Protein AF-K5VY89-F1 (afdb_monomer)

Foldseek 3Di:
DVVVVVVVVVVVVVLVVVLVVLVVLLVLLVVLVVPDPVSNVVSLVVQFDPPFADSVFQDDDPLLVQLVCLQVVLVVLQVQVCVQCPPVDDPDPDPDPPNDDRCDTVCVVPVCSNLVSLQSNLVSSLSNCPDGNRSLCGRVHDPDPVSVVVNVCSNCCSRVVSVVVVVCVVVSVVVVVD

Sequence (178 aa):
MRPVMKATCKLLGIRQAIYYTGALCETAVIVSRYLPAHIREPIERLLVSSSAPDPARVRITPLWLTGCLLTGGAGCLRLWAFRTLGRLFTFEMSIKKDHVLVTSGPYAIVRHPAYTSAVLLGVGVVTTSFALGNWYAECIGWDSIASRAFAALWATWSLLVPMLLVTRVNKEDEVMKA

pLDDT: mean 80.24, std 11.91, range [39.47, 93.88]

Organism: Phanerochaete carnosa (strain HHB-10118-sp) (NCBI:txid650164)

Secondary structure (DSSP, 8-state):
-HHHHHHHHHHHHHHHHHHHHHHHHHHHHHHHTTS-HHHHHHHHHHHS-TTS--GGG----HHHHHHHHHHHHHHHHHHHHHHHHGGG--SS----TT-----SGGGGT-S-HHHHHHHHHHHHHHHHHTSTT-HIIIII-S-SHHHHHHHHHHHHHHHHHHHHHHHHHHHHHHHTT-

Solvent-accessible surface area (backbone atoms only — not comparable to full-atom values): 9772 Å² total; per-residue (Å²): 116,72,69,61,56,54,50,52,53,50,54,51,50,51,52,50,48,55,53,51,51,51,54,50,53,35,49,51,59,59,53,34,73,80,45,61,68,88,62,25,54,64,51,46,67,73,68,34,45,96,85,28,53,64,73,84,57,50,46,94,35,73,56,28,52,50,10,50,50,34,31,52,49,14,51,51,44,34,52,48,37,52,62,67,43,47,94,73,63,61,96,58,98,64,86,52,98,81,70,73,87,73,58,58,74,53,38,59,79,34,93,52,39,59,53,54,19,40,40,37,32,19,52,9,50,41,38,34,64,70,21,70,34,22,41,62,58,32,20,64,32,69,86,45,68,67,50,45,51,50,52,51,50,51,46,48,52,36,47,48,54,34,52,60,52,52,67,45,49,65,61,56,54,51,63,75,74,109

Structure (mmCIF, N/CA/C/O backbone):
data_AF-K5VY89-F1
#
_entry.id   AF-K5VY89-F1
#
loop_
_atom_site.group_PDB
_atom_site.id
_atom_site.type_symbol
_atom_site.label_atom_id
_atom_site.label_alt_id
_atom_site.label_comp_id
_atom_site.label_asym_id
_atom_site.label_entity_id
_atom_site.label_seq_id
_atom_site.pdbx_PDB_ins_code
_atom_site.Cartn_x
_atom_site.Cartn_y
_atom_site.Cartn_z
_atom_site.occupancy
_atom_site.B_iso_or_equiv
_atom_site.auth_seq_id
_atom_site.auth_comp_id
_atom_site.auth_asym_id
_atom_site.auth_atom_id
_atom_site.pdbx_PDB_model_num
ATOM 1 N N . MET A 1 1 ? -7.286 19.644 20.618 1.00 48.03 1 MET A N 1
ATOM 2 C CA . MET A 1 1 ? -7.665 18.392 19.909 1.00 48.03 1 MET A CA 1
ATOM 3 C C . MET A 1 1 ? -7.822 18.522 18.388 1.00 48.03 1 MET A C 1
ATOM 5 O O . MET A 1 1 ? -7.305 17.667 17.682 1.00 48.03 1 MET A O 1
ATOM 9 N N . ARG A 1 2 ? -8.427 19.591 17.840 1.00 51.44 2 ARG A N 1
ATOM 10 C CA . ARG A 1 2 ? -8.570 19.803 16.376 1.00 51.44 2 ARG A CA 1
ATOM 11 C C . ARG A 1 2 ? -7.280 19.779 15.513 1.00 51.44 2 ARG A C 1
ATOM 13 O O . ARG A 1 2 ? -7.371 19.283 14.390 1.00 51.44 2 ARG A O 1
ATOM 20 N N . PRO A 1 3 ? -6.101 20.277 15.953 1.00 57.03 3 PRO A N 1
ATOM 21 C CA . PRO A 1 3 ? -4.908 20.285 15.093 1.00 57.03 3 PRO A CA 1
ATOM 22 C C . PRO A 1 3 ? -4.312 18.887 14.880 1.00 57.03 3 PRO A C 1
ATOM 24 O O . PRO A 1 3 ? -3.898 18.570 13.769 1.00 57.03 3 PRO A O 1
ATOM 27 N N . VAL A 1 4 ? -4.356 18.024 15.901 1.00 58.53 4 VAL A N 1
ATOM 28 C CA . VAL A 1 4 ? -3.861 16.638 15.822 1.00 58.53 4 VAL A CA 1
ATOM 29 C C . VAL A 1 4 ? -4.685 15.833 14.817 1.00 58.53 4 VAL A C 1
ATOM 31 O O . VAL A 1 4 ? -4.124 15.190 13.939 1.00 58.53 4 VAL A O 1
ATOM 34 N N . MET A 1 5 ? -6.016 15.949 14.859 1.00 56.22 5 MET A N 1
ATOM 35 C CA . MET A 1 5 ? -6.903 15.252 13.919 1.00 56.22 5 MET A CA 1
ATOM 36 C C . MET A 1 5 ? -6.681 15.692 12.460 1.00 56.22 5 MET A C 1
ATOM 38 O O . MET A 1 5 ? -6.646 14.856 11.558 1.00 56.22 5 MET A O 1
ATOM 42 N N . LYS A 1 6 ? -6.457 16.993 12.218 1.00 60.91 6 LYS A N 1
ATOM 43 C CA . LYS A 1 6 ? -6.120 17.508 10.879 1.00 60.91 6 LYS A CA 1
ATOM 44 C C . LYS A 1 6 ? -4.768 16.990 10.381 1.00 60.91 6 LYS A C 1
ATOM 46 O O . LYS A 1 6 ? -4.657 16.648 9.204 1.00 60.91 6 LYS A O 1
ATOM 51 N N . ALA A 1 7 ? -3.761 16.919 11.252 1.00 64.38 7 ALA A N 1
ATOM 52 C CA . ALA A 1 7 ? -2.449 16.373 10.911 1.00 64.38 7 ALA A CA 1
ATOM 53 C C . ALA A 1 7 ? -2.537 14.882 10.547 1.00 64.38 7 ALA A C 1
ATOM 55 O O . ALA A 1 7 ? -2.006 14.473 9.516 1.00 64.38 7 ALA A O 1
ATOM 56 N N . THR A 1 8 ? -3.292 14.092 11.315 1.00 65.62 8 THR A N 1
ATOM 57 C CA . THR A 1 8 ? -3.503 12.662 11.043 1.00 65.62 8 THR A CA 1
ATOM 58 C C . THR A 1 8 ? -4.215 12.422 9.710 1.00 65.62 8 THR A C 1
ATOM 60 O O . THR A 1 8 ? -3.780 11.572 8.934 1.00 65.62 8 THR A O 1
ATOM 63 N N . CYS A 1 9 ? -5.261 13.194 9.389 1.00 67.00 9 CYS A N 1
ATOM 64 C CA . CYS A 1 9 ? -5.930 13.091 8.086 1.00 67.00 9 CYS A CA 1
ATOM 65 C C . CYS A 1 9 ? -5.000 13.463 6.921 1.00 67.00 9 CYS A C 1
ATOM 67 O O . CYS A 1 9 ? -5.007 12.779 5.898 1.00 67.00 9 CYS A O 1
ATOM 69 N N . LYS A 1 10 ? -4.167 14.503 7.075 1.00 73.44 10 LYS A N 1
ATOM 70 C CA . LYS A 1 10 ? -3.173 14.874 6.054 1.00 73.44 10 LYS A CA 1
ATOM 71 C C . LYS A 1 10 ? -2.137 13.770 5.837 1.00 73.44 10 LYS A C 1
ATOM 73 O O . LYS A 1 10 ? -1.883 13.406 4.694 1.00 73.44 10 LYS A O 1
ATOM 78 N N . LEU A 1 11 ? -1.586 13.205 6.912 1.00 76.00 11 LEU A N 1
ATOM 79 C CA . LEU A 1 11 ? -0.627 12.096 6.838 1.00 76.00 11 LEU A CA 1
ATOM 80 C C . LEU A 1 11 ? -1.230 10.861 6.156 1.00 76.00 11 LEU A C 1
ATOM 82 O O . LEU A 1 11 ? -0.568 10.209 5.349 1.00 76.00 11 LEU A O 1
ATOM 86 N N . LEU A 1 12 ? -2.503 10.565 6.433 1.00 74.81 12 LEU A N 1
ATOM 87 C CA . LEU A 1 12 ? -3.212 9.466 5.783 1.00 74.81 12 LEU A CA 1
ATOM 88 C C . LEU A 1 12 ? -3.386 9.706 4.275 1.00 74.81 12 LEU A C 1
ATOM 90 O O . LEU A 1 12 ? -3.170 8.779 3.494 1.00 74.81 12 LEU A O 1
ATOM 94 N N . GLY A 1 13 ? -3.729 10.934 3.874 1.00 79.00 13 GLY A N 1
ATOM 95 C CA . GLY A 1 13 ? -3.850 11.322 2.467 1.00 79.00 13 GLY A CA 1
ATOM 96 C C . GLY A 1 13 ? -2.519 11.257 1.716 1.00 79.00 13 GLY A C 1
ATOM 97 O O . GLY A 1 13 ? -2.470 10.717 0.615 1.00 79.00 13 GLY A O 1
ATOM 98 N N . ILE A 1 14 ? -1.422 11.709 2.335 1.00 82.88 14 ILE A N 1
ATOM 99 C CA . ILE A 1 14 ? -0.067 11.589 1.765 1.00 82.88 14 ILE A CA 1
ATOM 100 C C . ILE A 1 14 ? 0.286 10.118 1.534 1.00 82.88 14 ILE A C 1
ATOM 102 O O . ILE A 1 14 ? 0.748 9.754 0.456 1.00 82.88 14 ILE A O 1
ATOM 106 N N . ARG A 1 15 ? 0.016 9.249 2.515 1.00 82.19 15 ARG A N 1
ATOM 107 C CA . ARG A 1 15 ? 0.252 7.806 2.373 1.00 82.19 15 ARG A CA 1
ATOM 108 C C . ARG A 1 15 ? -0.555 7.211 1.217 1.00 82.19 15 ARG A C 1
ATOM 110 O O . ARG A 1 15 ? -0.021 6.435 0.436 1.00 82.19 15 ARG A O 1
ATOM 117 N N . GLN A 1 16 ? -1.832 7.568 1.089 1.00 83.75 16 GLN A N 1
ATOM 118 C CA . GLN A 1 16 ? -2.654 7.110 -0.035 1.00 83.75 16 GLN A CA 1
ATOM 119 C C . GLN A 1 16 ? -2.089 7.587 -1.373 1.00 83.75 16 GLN A C 1
ATOM 121 O O . GLN A 1 16 ? -1.979 6.783 -2.293 1.00 83.75 16 GLN A O 1
ATOM 126 N N . ALA A 1 17 ? -1.685 8.855 -1.462 1.00 85.62 17 ALA A N 1
ATOM 127 C CA . ALA A 1 17 ? -1.083 9.404 -2.669 1.00 85.62 17 ALA A CA 1
ATOM 128 C C . ALA A 1 17 ? 0.187 8.637 -3.063 1.00 85.62 17 ALA A C 1
ATOM 130 O O . ALA A 1 17 ? 0.286 8.205 -4.202 1.00 85.62 17 ALA A O 1
ATOM 131 N N . ILE A 1 18 ? 1.106 8.379 -2.124 1.00 86.50 18 ILE A N 1
ATOM 132 C CA . ILE A 1 18 ? 2.336 7.614 -2.401 1.00 86.50 18 ILE A CA 1
ATOM 133 C C . ILE A 1 18 ? 2.010 6.213 -2.936 1.00 86.50 18 ILE A C 1
ATOM 135 O O . ILE A 1 18 ? 2.583 5.791 -3.939 1.00 86.50 18 ILE A O 1
ATOM 139 N N . TYR A 1 19 ? 1.068 5.510 -2.300 1.00 86.69 19 TYR A N 1
ATOM 140 C CA . TYR A 1 19 ? 0.663 4.171 -2.729 1.00 86.69 19 TYR A CA 1
ATOM 141 C C . TYR A 1 19 ? 0.058 4.170 -4.139 1.00 86.69 19 TYR A C 1
ATOM 143 O O . TYR A 1 19 ? 0.475 3.386 -4.991 1.00 86.69 19 TYR A O 1
ATOM 151 N N . TYR A 1 20 ? -0.899 5.065 -4.402 1.00 86.94 20 TYR A N 1
ATOM 152 C CA . TYR A 1 20 ? -1.558 5.137 -5.706 1.00 86.94 20 TYR A CA 1
ATOM 153 C C . TYR A 1 20 ? -0.613 5.603 -6.807 1.00 86.94 20 TYR A C 1
ATOM 155 O O . TYR A 1 20 ? -0.681 5.068 -7.907 1.00 86.94 20 TYR A O 1
ATOM 163 N N . THR A 1 21 ? 0.295 6.537 -6.523 1.00 87.19 21 THR A N 1
ATOM 164 C CA . THR A 1 21 ? 1.324 6.943 -7.484 1.00 87.19 21 THR A CA 1
ATOM 165 C C . THR A 1 21 ? 2.203 5.756 -7.866 1.00 87.19 21 THR A C 1
ATOM 167 O O . THR A 1 21 ? 2.376 5.509 -9.052 1.00 87.19 21 THR A O 1
ATOM 170 N N . GLY A 1 22 ? 2.683 4.966 -6.897 1.00 85.31 22 GLY A N 1
ATOM 171 C CA . GLY A 1 22 ? 3.469 3.761 -7.189 1.00 85.31 22 GLY A CA 1
ATOM 172 C C . GLY A 1 22 ? 2.712 2.755 -8.064 1.00 85.31 22 GLY A C 1
ATOM 173 O O . GLY A 1 22 ? 3.250 2.287 -9.065 1.00 85.31 22 GLY A O 1
ATOM 174 N N . ALA A 1 23 ? 1.441 2.492 -7.745 1.00 85.44 23 ALA A N 1
ATOM 175 C CA . ALA A 1 23 ? 0.589 1.597 -8.532 1.00 85.44 23 ALA A CA 1
ATOM 176 C C . ALA A 1 23 ? 0.312 2.123 -9.956 1.00 85.44 23 ALA A C 1
ATOM 178 O O . ALA A 1 23 ? 0.271 1.349 -10.915 1.00 85.44 23 ALA A O 1
ATOM 179 N N . LEU A 1 24 ? 0.140 3.440 -10.114 1.00 88.06 24 LEU A N 1
ATOM 180 C CA . LEU A 1 24 ? -0.027 4.081 -11.421 1.00 88.06 24 LEU A CA 1
ATOM 181 C C . LEU A 1 24 ? 1.252 3.992 -12.255 1.00 88.06 24 LEU A C 1
ATOM 183 O O . LEU A 1 24 ? 1.169 3.667 -13.437 1.00 88.06 24 LEU A O 1
ATOM 187 N N . CYS A 1 25 ? 2.419 4.230 -11.652 1.00 86.75 25 CYS A N 1
ATOM 188 C CA . CYS A 1 25 ? 3.709 4.092 -12.325 1.00 86.75 25 CYS A CA 1
ATOM 189 C C . CYS A 1 25 ? 3.945 2.648 -12.788 1.00 86.75 25 CYS A C 1
ATOM 191 O O . CYS A 1 25 ? 4.312 2.427 -13.940 1.00 86.75 25 CYS A O 1
ATOM 193 N N . GLU A 1 26 ? 3.655 1.664 -11.936 1.00 85.62 26 GLU A N 1
ATOM 194 C CA . GLU A 1 26 ? 3.742 0.244 -12.288 1.00 85.62 26 GLU A CA 1
ATOM 195 C C . GLU A 1 26 ? 2.810 -0.119 -13.449 1.00 85.62 26 GLU A C 1
ATOM 197 O O . GLU A 1 26 ? 3.239 -0.723 -14.434 1.00 85.62 26 GLU A O 1
ATOM 202 N N . THR A 1 27 ? 1.553 0.325 -13.385 1.00 86.19 27 THR A N 1
ATOM 203 C CA . THR A 1 27 ? 0.574 0.104 -14.457 1.00 86.19 27 THR A CA 1
ATOM 204 C C . THR A 1 27 ? 1.029 0.758 -15.761 1.00 86.19 27 THR A C 1
ATOM 206 O O . THR A 1 27 ? 0.969 0.129 -16.815 1.00 86.19 27 THR A O 1
ATOM 209 N N . ALA A 1 28 ? 1.531 1.992 -15.705 1.00 86.81 28 ALA A N 1
ATOM 210 C CA . ALA A 1 28 ? 2.015 2.715 -16.875 1.00 86.81 28 ALA A CA 1
ATOM 211 C C . ALA A 1 28 ? 3.2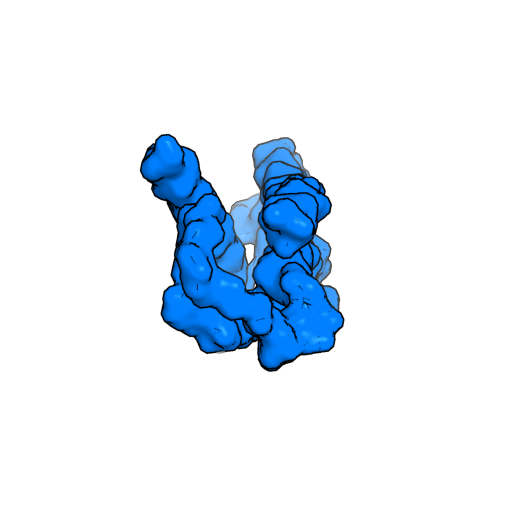09 2.010 -17.540 1.00 86.81 28 ALA A C 1
ATOM 213 O O . ALA A 1 28 ? 3.232 1.906 -18.765 1.00 86.81 28 ALA A O 1
ATOM 214 N N . VAL A 1 29 ? 4.153 1.471 -16.758 1.00 85.31 29 VAL A N 1
ATOM 215 C CA . VAL A 1 29 ? 5.305 0.707 -17.276 1.00 85.31 29 VAL A CA 1
ATOM 216 C C . VAL A 1 29 ? 4.884 -0.645 -17.859 1.00 85.31 29 VAL A C 1
ATOM 218 O O . VAL A 1 29 ? 5.438 -1.086 -18.861 1.00 85.31 29 VAL A O 1
ATOM 221 N N . ILE A 1 30 ? 3.889 -1.318 -17.278 1.00 85.94 30 ILE A N 1
ATOM 222 C CA . ILE A 1 30 ? 3.368 -2.572 -17.845 1.00 85.94 30 ILE A CA 1
ATOM 223 C C . ILE A 1 30 ? 2.628 -2.299 -19.161 1.00 85.94 30 ILE A C 1
ATOM 225 O O . ILE A 1 30 ? 2.820 -3.020 -20.140 1.00 85.94 30 ILE A O 1
ATOM 229 N N . VAL A 1 31 ? 1.799 -1.253 -19.198 1.00 87.00 31 VAL A N 1
ATOM 230 C CA . VAL A 1 31 ? 1.013 -0.876 -20.381 1.00 87.00 31 VAL A CA 1
ATOM 231 C C . VAL A 1 31 ? 1.910 -0.358 -21.505 1.00 87.00 31 VAL A C 1
ATOM 233 O O . VAL A 1 31 ? 1.663 -0.690 -22.664 1.00 87.00 31 VAL A O 1
ATOM 236 N N . SER A 1 32 ? 2.978 0.386 -21.195 1.00 86.12 32 SER A N 1
ATOM 237 C CA . SER A 1 32 ? 3.888 0.938 -22.209 1.00 86.12 32 SER A CA 1
ATOM 238 C C . SER A 1 32 ? 4.558 -0.131 -23.075 1.00 86.12 32 SER A C 1
ATOM 240 O O . SER A 1 32 ? 4.903 0.150 -24.221 1.00 86.12 32 SER A O 1
ATOM 242 N N . ARG A 1 33 ? 4.669 -1.375 -22.588 1.00 82.00 33 ARG A N 1
ATOM 243 C CA . ARG A 1 33 ? 5.192 -2.518 -23.359 1.00 82.00 33 ARG A CA 1
ATOM 244 C C . ARG A 1 33 ? 4.325 -2.912 -24.546 1.00 82.00 33 ARG A C 1
ATOM 246 O O . ARG A 1 33 ? 4.837 -3.485 -25.501 1.00 82.00 33 ARG A O 1
ATOM 253 N N . TYR A 1 34 ? 3.029 -2.629 -24.473 1.00 87.38 34 TYR A N 1
ATOM 254 C CA . TYR A 1 34 ? 2.080 -2.905 -25.549 1.00 87.38 34 TYR A CA 1
ATOM 255 C C . TYR A 1 34 ? 1.905 -1.704 -26.486 1.00 87.38 34 TYR A C 1
ATOM 257 O O . TYR A 1 34 ? 1.150 -1.788 -27.454 1.00 87.38 34 TYR A O 1
ATOM 265 N N . LEU A 1 35 ? 2.580 -0.583 -26.205 1.00 88.19 35 LEU A N 1
ATOM 266 C CA . LEU A 1 35 ? 2.492 0.639 -26.994 1.00 88.19 35 LEU A CA 1
ATOM 267 C C . LEU A 1 35 ? 3.646 0.747 -28.008 1.00 88.19 35 LEU A C 1
ATOM 269 O O . LEU A 1 35 ? 4.736 0.216 -27.780 1.00 88.19 35 LEU A O 1
ATOM 273 N N . PRO A 1 36 ? 3.445 1.467 -29.128 1.00 89.25 36 PRO A N 1
ATOM 274 C CA . PRO A 1 36 ? 4.504 1.731 -30.097 1.00 89.25 36 PRO A CA 1
ATOM 275 C C . PRO A 1 36 ? 5.682 2.518 -29.496 1.00 89.25 36 PRO A C 1
ATOM 277 O O . PRO A 1 36 ? 5.506 3.331 -28.584 1.00 89.25 36 PRO A O 1
ATOM 280 N N . ALA A 1 37 ? 6.875 2.360 -30.084 1.00 84.75 37 ALA A N 1
ATOM 281 C CA . ALA A 1 37 ? 8.125 2.951 -29.588 1.00 84.75 37 ALA A CA 1
ATOM 282 C C . ALA A 1 37 ? 8.061 4.476 -29.350 1.00 84.75 37 ALA A C 1
ATOM 284 O O . ALA A 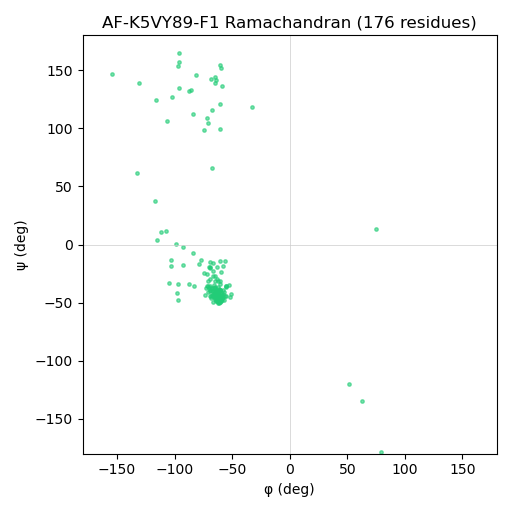1 37 ? 8.630 4.972 -28.383 1.00 84.75 37 ALA A O 1
ATOM 285 N N . HIS A 1 38 ? 7.309 5.217 -30.172 1.00 86.94 38 HIS A N 1
ATOM 286 C CA . HIS A 1 38 ? 7.177 6.673 -30.040 1.00 86.94 38 HIS A CA 1
ATOM 287 C C . HIS A 1 38 ? 6.445 7.126 -28.760 1.00 86.94 38 HIS A C 1
ATOM 289 O O . HIS A 1 38 ? 6.654 8.252 -28.319 1.00 86.94 38 HIS A O 1
ATOM 295 N N . ILE A 1 39 ? 5.612 6.268 -28.154 1.00 84.81 39 ILE A N 1
ATOM 296 C CA . ILE A 1 39 ? 4.911 6.546 -26.883 1.00 84.81 39 ILE A CA 1
ATOM 297 C C . ILE A 1 39 ? 5.665 5.937 -25.697 1.00 84.81 39 ILE A C 1
ATOM 299 O O . ILE A 1 39 ? 5.685 6.507 -24.608 1.00 84.81 39 ILE A O 1
ATOM 303 N N . ARG A 1 40 ? 6.306 4.785 -25.909 1.00 82.56 40 ARG A N 1
ATOM 304 C CA . ARG A 1 40 ? 7.054 4.057 -24.881 1.00 82.56 40 ARG A CA 1
ATOM 305 C C . ARG A 1 40 ? 8.264 4.842 -24.362 1.00 82.56 40 ARG A C 1
ATOM 307 O O . ARG A 1 40 ? 8.425 4.969 -23.152 1.00 82.56 40 ARG A O 1
ATOM 314 N N . GLU A 1 41 ? 9.071 5.396 -25.263 1.00 82.81 41 GLU A N 1
ATOM 315 C CA . GLU A 1 41 ? 10.335 6.079 -24.941 1.00 82.81 41 GLU A CA 1
ATOM 316 C C . GLU A 1 41 ? 10.174 7.259 -23.954 1.00 82.81 41 GLU A C 1
ATOM 318 O O . GLU A 1 41 ? 10.901 7.307 -22.958 1.00 82.81 41 GLU A O 1
ATOM 323 N N . PRO A 1 42 ? 9.214 8.195 -24.137 1.00 85.06 42 PRO A N 1
ATOM 324 C CA . PRO A 1 42 ? 8.958 9.246 -23.149 1.00 85.06 42 PRO A CA 1
ATOM 325 C C . PRO A 1 42 ? 8.537 8.715 -21.774 1.00 85.06 42 PRO A C 1
ATOM 327 O O . PRO A 1 42 ? 8.944 9.265 -20.752 1.00 85.06 42 PRO A O 1
ATOM 330 N N . ILE A 1 43 ? 7.716 7.659 -21.745 1.00 82.69 43 ILE A N 1
ATOM 331 C CA . ILE A 1 43 ? 7.190 7.075 -20.505 1.00 82.69 43 ILE A CA 1
ATOM 332 C C . ILE A 1 43 ? 8.319 6.407 -19.719 1.00 82.69 43 ILE A C 1
ATOM 334 O O . ILE A 1 43 ? 8.444 6.636 -18.518 1.00 82.69 43 ILE A O 1
ATOM 338 N N . GLU A 1 44 ? 9.164 5.621 -20.386 1.00 82.25 44 GLU A N 1
ATOM 339 C CA . GLU A 1 44 ? 10.298 4.958 -19.740 1.00 82.25 44 GLU A CA 1
ATOM 340 C C . GLU A 1 44 ? 11.317 5.973 -19.218 1.00 82.25 44 GLU A C 1
ATOM 342 O O . GLU A 1 44 ? 11.740 5.856 -18.074 1.00 82.25 44 GLU A O 1
ATOM 347 N N . ARG A 1 45 ? 11.627 7.036 -19.971 1.00 83.19 45 ARG A N 1
ATOM 348 C CA . ARG A 1 45 ? 12.531 8.101 -19.491 1.00 83.19 45 ARG A CA 1
ATOM 349 C C . ARG A 1 45 ? 12.012 8.841 -18.260 1.00 83.19 45 ARG A C 1
ATOM 351 O O . ARG A 1 45 ? 12.812 9.336 -17.473 1.00 83.19 45 ARG A O 1
ATOM 358 N N . LEU A 1 46 ? 10.693 8.967 -18.119 1.00 84.31 46 LEU A N 1
ATOM 359 C CA . LEU A 1 46 ? 10.080 9.652 -16.982 1.00 84.31 46 LEU A CA 1
ATOM 360 C C . LEU A 1 46 ? 9.946 8.740 -15.753 1.00 84.31 46 LEU A C 1
ATOM 362 O O . LEU A 1 46 ? 10.057 9.216 -14.625 1.00 84.31 46 LEU A O 1
ATOM 366 N N . LEU A 1 47 ? 9.665 7.450 -15.964 1.00 81.50 47 LEU A N 1
ATOM 367 C CA . LEU A 1 47 ? 9.307 6.502 -14.902 1.00 81.50 47 LEU A CA 1
ATOM 368 C C . LEU A 1 47 ? 10.438 5.553 -14.492 1.00 81.50 47 LEU A C 1
ATOM 370 O O . LEU A 1 47 ? 10.308 4.883 -13.467 1.00 81.50 47 LEU A O 1
ATOM 374 N N . VAL A 1 48 ? 11.515 5.459 -15.269 1.00 81.81 48 VAL A N 1
ATOM 375 C CA . VAL A 1 48 ? 12.645 4.561 -15.018 1.00 81.81 48 VAL A CA 1
ATOM 376 C C . VAL A 1 48 ? 13.887 5.402 -14.763 1.00 81.81 48 VAL A C 1
ATOM 378 O O . VAL A 1 48 ? 14.258 6.251 -15.571 1.00 81.81 48 VAL A O 1
ATOM 381 N N . SER A 1 49 ? 14.532 5.179 -13.619 1.00 74.50 49 SER A N 1
ATOM 382 C CA . SER A 1 49 ? 15.827 5.791 -13.335 1.00 74.50 49 SER A CA 1
ATOM 383 C C . SER A 1 49 ? 16.862 5.260 -14.325 1.00 74.50 49 SER A C 1
ATOM 385 O O . SER A 1 49 ? 16.902 4.066 -14.608 1.00 74.50 49 SER A O 1
ATOM 387 N N . SER A 1 50 ? 17.743 6.126 -14.825 1.00 64.81 50 SER A N 1
ATOM 388 C CA . SER A 1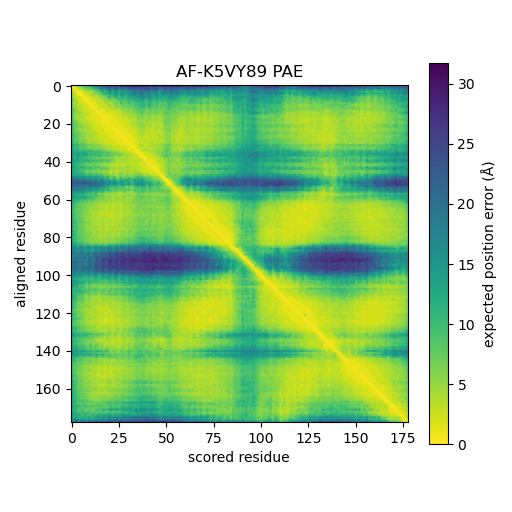 50 ? 18.780 5.774 -15.809 1.00 64.81 50 SER A CA 1
ATOM 389 C C . SER A 1 50 ? 19.726 4.659 -15.342 1.00 64.81 50 SER A C 1
ATOM 391 O O . SER A 1 50 ? 20.423 4.058 -16.153 1.00 64.81 50 SER A O 1
ATOM 393 N N . SER A 1 51 ? 19.778 4.411 -14.031 1.00 62.41 51 SER A N 1
ATOM 394 C CA . SER A 1 51 ? 20.598 3.378 -13.388 1.00 62.41 51 SER A CA 1
ATOM 395 C C . SER A 1 51 ? 19.825 2.096 -13.067 1.00 62.41 51 SER A C 1
ATOM 397 O O . SER A 1 51 ? 20.391 1.181 -12.475 1.00 62.41 51 SER A O 1
ATOM 399 N N . ALA A 1 52 ? 18.535 2.034 -13.390 1.00 62.38 52 ALA A N 1
ATOM 400 C CA . ALA A 1 52 ? 17.669 0.969 -12.924 1.00 62.38 52 ALA A CA 1
ATOM 401 C C . ALA A 1 52 ? 17.798 -0.317 -13.757 1.00 62.38 52 ALA A C 1
ATOM 403 O O . ALA A 1 52 ? 18.010 -0.249 -14.973 1.00 62.38 52 ALA A O 1
ATOM 404 N N . PRO A 1 53 ? 17.657 -1.497 -13.127 1.00 61.66 53 PRO A N 1
ATOM 405 C CA . PRO A 1 53 ? 17.583 -2.756 -13.849 1.00 61.66 53 PRO A CA 1
ATOM 406 C C . PRO A 1 53 ? 16.392 -2.794 -14.822 1.00 61.66 53 PRO A C 1
ATOM 408 O O . PRO A 1 53 ? 15.376 -2.132 -14.649 1.00 61.66 53 PRO A O 1
ATOM 411 N N . ASP A 1 54 ? 16.568 -3.577 -15.885 1.00 69.50 54 ASP A N 1
ATOM 412 C CA . ASP A 1 54 ? 15.689 -3.699 -17.052 1.00 69.50 54 ASP A CA 1
ATOM 413 C C . ASP A 1 54 ? 14.177 -3.521 -16.751 1.00 69.50 54 ASP A C 1
ATOM 415 O O . ASP A 1 54 ? 13.594 -4.350 -16.036 1.00 69.50 54 ASP A O 1
ATOM 419 N N . PRO A 1 55 ? 13.501 -2.505 -17.337 1.00 69.69 55 PRO A N 1
ATOM 420 C CA . PRO A 1 55 ? 12.075 -2.268 -17.126 1.00 69.69 55 PRO A CA 1
ATOM 421 C C . PRO A 1 55 ? 11.204 -3.446 -17.562 1.00 69.69 55 PRO A C 1
ATOM 423 O O . PRO A 1 55 ? 10.045 -3.494 -17.152 1.00 69.69 55 PRO A O 1
ATOM 426 N N . ALA A 1 56 ? 11.725 -4.418 -18.326 1.00 71.56 56 ALA A N 1
ATOM 427 C CA . ALA A 1 56 ? 11.049 -5.671 -18.666 1.00 71.56 56 ALA A CA 1
ATOM 428 C C . ALA A 1 56 ? 10.814 -6.608 -17.461 1.00 71.56 56 ALA A C 1
ATOM 430 O O . ALA A 1 56 ? 9.967 -7.507 -17.533 1.00 71.56 56 ALA A O 1
ATOM 431 N N . ARG A 1 57 ? 11.496 -6.390 -16.329 1.00 79.69 57 ARG A N 1
ATOM 432 C CA . ARG A 1 57 ? 11.347 -7.210 -15.113 1.00 79.69 57 ARG A CA 1
ATOM 433 C C . ARG A 1 57 ? 10.110 -6.884 -14.285 1.00 79.69 57 ARG A C 1
ATOM 435 O O . ARG A 1 57 ? 9.694 -7.725 -13.487 1.00 79.69 57 ARG A O 1
ATOM 442 N N . VAL A 1 58 ? 9.490 -5.720 -14.509 1.00 82.94 58 VAL A N 1
ATOM 443 C CA . VAL A 1 58 ? 8.233 -5.356 -13.842 1.00 82.94 58 VAL A CA 1
ATOM 444 C C . VAL A 1 58 ? 7.155 -6.376 -14.210 1.00 82.94 58 VAL A C 1
ATOM 446 O O . VAL A 1 58 ? 6.886 -6.606 -15.392 1.00 82.94 58 VAL A O 1
ATOM 449 N N . ARG A 1 59 ? 6.576 -7.060 -13.228 1.00 83.38 59 ARG A N 1
ATOM 450 C CA . ARG A 1 59 ? 5.606 -8.128 -13.493 1.00 83.38 59 ARG A CA 1
ATOM 451 C C . ARG A 1 59 ? 4.657 -8.309 -12.330 1.00 83.38 59 ARG A C 1
ATOM 453 O O . ARG A 1 59 ? 5.044 -8.229 -11.169 1.00 83.38 59 ARG A O 1
ATOM 460 N N . ILE A 1 60 ? 3.427 -8.673 -12.667 1.00 84.25 60 ILE A N 1
ATOM 461 C CA . ILE A 1 60 ? 2.417 -9.039 -11.684 1.00 84.25 60 ILE A CA 1
ATOM 462 C C . ILE A 1 60 ? 2.803 -10.402 -11.109 1.00 84.25 60 ILE A C 1
ATOM 464 O O . ILE A 1 60 ? 2.733 -11.425 -11.790 1.00 84.25 60 ILE A O 1
ATOM 468 N N . THR A 1 61 ? 3.242 -10.415 -9.855 1.00 87.81 61 THR A N 1
ATOM 469 C CA . THR A 1 61 ? 3.533 -11.653 -9.128 1.00 87.81 61 THR A CA 1
ATOM 470 C C . THR A 1 61 ? 2.343 -12.078 -8.269 1.00 87.81 61 THR A C 1
ATOM 472 O O . THR A 1 61 ? 1.531 -11.239 -7.872 1.00 87.81 61 THR A O 1
ATOM 475 N N . PRO A 1 62 ? 2.236 -13.371 -7.908 1.00 88.06 62 PRO A N 1
ATOM 476 C CA . PRO A 1 62 ? 1.227 -13.822 -6.951 1.00 88.06 62 PRO A CA 1
ATOM 477 C C . PRO A 1 62 ? 1.302 -13.056 -5.626 1.00 88.06 62 PRO A C 1
ATOM 479 O O . PRO A 1 62 ? 0.273 -12.727 -5.047 1.00 88.06 62 PRO A O 1
ATOM 482 N N . LEU A 1 63 ? 2.512 -12.699 -5.179 1.00 88.38 63 LEU A N 1
ATOM 483 C CA . LEU A 1 63 ? 2.708 -11.905 -3.969 1.00 88.38 63 LEU A CA 1
ATOM 484 C C . LEU A 1 63 ? 2.095 -10.504 -4.110 1.00 88.38 63 LEU A C 1
ATOM 486 O O . LEU A 1 63 ? 1.363 -10.062 -3.226 1.00 88.38 63 LEU A O 1
ATOM 490 N N . TRP A 1 64 ? 2.301 -9.845 -5.250 1.00 88.62 64 TRP A N 1
ATOM 491 C CA . TRP A 1 64 ? 1.646 -8.572 -5.544 1.00 88.62 64 TRP A CA 1
ATOM 492 C C . TRP A 1 64 ? 0.116 -8.703 -5.517 1.00 88.62 64 TRP A C 1
ATOM 494 O O . TRP A 1 64 ? -0.552 -7.936 -4.824 1.00 88.62 64 TRP A O 1
ATOM 504 N N . LEU A 1 65 ? -0.440 -9.745 -6.150 1.00 90.12 65 LEU A N 1
ATOM 505 C CA . LEU A 1 65 ? -1.883 -10.018 -6.122 1.00 90.12 65 LEU A CA 1
ATOM 506 C C . LEU A 1 65 ? -2.402 -10.222 -4.694 1.00 90.12 65 LEU A C 1
ATOM 508 O O . LEU A 1 65 ? -3.435 -9.658 -4.337 1.00 90.12 65 LEU A O 1
ATOM 512 N N . THR A 1 66 ? -1.679 -10.967 -3.852 1.00 91.88 66 THR A N 1
ATOM 513 C CA . THR A 1 66 ? -2.062 -11.128 -2.440 1.00 91.88 66 THR A CA 1
ATOM 514 C C . THR A 1 66 ? -2.061 -9.796 -1.694 1.00 91.88 66 THR A C 1
ATOM 516 O O . THR A 1 66 ? -3.002 -9.517 -0.954 1.00 91.88 66 THR A O 1
ATOM 519 N N . GLY A 1 67 ? -1.074 -8.928 -1.932 1.00 90.50 67 GLY A N 1
ATOM 520 C CA . GLY A 1 67 ? -1.031 -7.592 -1.340 1.00 90.50 67 GLY A CA 1
ATOM 521 C C . GLY A 1 67 ? -2.195 -6.701 -1.793 1.00 90.50 67 GLY A C 1
ATOM 522 O O . GLY A 1 67 ? -2.798 -6.005 -0.968 1.00 90.50 67 GLY A O 1
ATOM 523 N N . CYS A 1 68 ? -2.575 -6.766 -3.073 1.00 89.44 68 CYS A N 1
ATOM 524 C CA . CYS A 1 68 ? -3.747 -6.071 -3.609 1.00 89.44 68 CYS A CA 1
ATOM 525 C C . CYS A 1 68 ? -5.050 -6.588 -2.992 1.00 89.44 68 CYS A C 1
ATOM 527 O O . CYS A 1 68 ? -5.890 -5.785 -2.584 1.00 89.44 68 CYS A O 1
ATOM 529 N N . LEU A 1 69 ? -5.205 -7.909 -2.861 1.00 93.88 69 LEU A N 1
ATOM 530 C CA . LEU A 1 69 ? -6.373 -8.523 -2.224 1.00 93.88 69 LEU A CA 1
ATOM 531 C C . LEU A 1 69 ? -6.481 -8.137 -0.746 1.00 93.88 69 LEU A C 1
ATOM 533 O O . LEU A 1 69 ? -7.564 -7.776 -0.290 1.00 93.88 69 LEU A O 1
ATOM 537 N N . LEU A 1 70 ? -5.367 -8.140 -0.009 1.00 92.94 70 LEU A N 1
ATOM 538 C CA . LEU A 1 70 ? -5.324 -7.695 1.387 1.00 92.94 70 LEU A CA 1
ATOM 539 C C . LEU A 1 70 ? -5.710 -6.218 1.518 1.00 92.94 70 LEU A C 1
ATOM 541 O O . LEU A 1 70 ? -6.527 -5.863 2.366 1.00 92.94 70 LEU A O 1
ATOM 545 N N . THR A 1 71 ? -5.173 -5.365 0.647 1.00 90.62 71 THR A N 1
ATOM 546 C CA . THR A 1 71 ? -5.454 -3.921 0.622 1.00 90.62 71 THR A CA 1
ATOM 547 C C . THR A 1 71 ? -6.918 -3.636 0.273 1.00 90.62 71 THR A C 1
ATOM 549 O O . THR A 1 71 ? -7.588 -2.867 0.969 1.00 90.62 71 THR A O 1
ATOM 552 N N . GLY A 1 72 ? -7.444 -4.285 -0.769 1.00 91.56 72 GLY A N 1
ATOM 553 C CA . GLY A 1 72 ? -8.837 -4.155 -1.195 1.00 91.56 72 GLY A CA 1
ATOM 554 C C . GLY A 1 72 ? -9.815 -4.704 -0.156 1.00 91.56 72 GLY A C 1
ATOM 555 O O . GLY A 1 72 ? -10.782 -4.028 0.202 1.00 91.56 72 GLY A O 1
ATOM 556 N N . GLY A 1 73 ? -9.524 -5.882 0.399 1.00 92.75 73 GLY A N 1
ATOM 557 C CA . GLY A 1 73 ? -10.302 -6.503 1.471 1.00 92.75 73 GLY A CA 1
ATOM 558 C C . GLY A 1 73 ? -10.319 -5.659 2.744 1.00 92.75 73 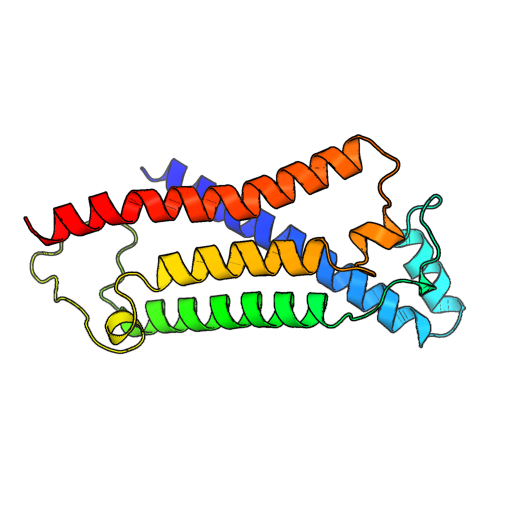GLY A C 1
ATOM 559 O O . GLY A 1 73 ? -11.380 -5.450 3.332 1.00 92.75 73 GLY A O 1
ATOM 560 N N . ALA A 1 74 ? -9.178 -5.078 3.125 1.00 91.50 74 ALA A N 1
ATOM 561 C CA . ALA A 1 74 ? -9.094 -4.126 4.227 1.00 91.50 74 ALA A CA 1
ATOM 562 C C . ALA A 1 74 ? -9.980 -2.893 3.994 1.00 91.50 74 ALA A C 1
ATOM 564 O O . ALA A 1 74 ? -10.713 -2.475 4.894 1.00 91.50 74 ALA A O 1
ATOM 565 N N . GLY A 1 75 ? -9.954 -2.329 2.782 1.00 88.31 75 GLY A N 1
ATOM 566 C CA . GLY A 1 75 ? -10.828 -1.221 2.391 1.00 88.31 75 GLY A CA 1
ATOM 567 C C . GLY A 1 75 ? -12.310 -1.583 2.505 1.00 88.31 75 GLY A C 1
ATOM 568 O O . GLY A 1 75 ? -13.081 -0.839 3.117 1.00 88.31 75 GLY A O 1
ATOM 569 N N . CYS A 1 76 ? -12.697 -2.754 1.997 1.00 90.88 76 CYS A N 1
ATOM 570 C CA . CYS A 1 76 ? -14.069 -3.256 2.074 1.00 90.88 76 CYS A CA 1
ATOM 571 C C . CYS A 1 76 ? -14.521 -3.459 3.525 1.00 90.88 76 CYS A C 1
ATOM 573 O O . CYS A 1 76 ? -15.589 -2.976 3.903 1.00 90.88 76 CYS A O 1
ATOM 575 N N . LEU A 1 77 ? -13.690 -4.091 4.361 1.00 89.44 77 LEU A N 1
ATOM 576 C CA . LEU A 1 77 ? -13.975 -4.296 5.783 1.00 89.44 77 LEU A CA 1
ATOM 577 C C . LEU A 1 77 ? -14.155 -2.963 6.516 1.00 89.44 77 LEU A C 1
ATOM 579 O O . LEU A 1 77 ? -15.079 -2.808 7.314 1.00 89.44 77 LEU A O 1
ATOM 583 N N . ARG A 1 78 ? -13.309 -1.972 6.215 1.00 87.62 78 ARG A N 1
ATOM 584 C CA . ARG A 1 78 ? -13.402 -0.634 6.809 1.00 87.62 78 ARG A CA 1
ATOM 585 C C . ARG A 1 78 ? -14.689 0.082 6.405 1.00 87.62 78 ARG A C 1
ATOM 587 O O . ARG A 1 78 ? -15.356 0.668 7.254 1.00 87.62 78 ARG A O 1
ATOM 594 N N . LEU A 1 79 ? -15.053 0.022 5.124 1.00 86.31 79 LEU A N 1
ATOM 595 C CA . LEU A 1 79 ? -16.303 0.595 4.622 1.00 86.31 79 LEU A CA 1
ATOM 596 C C . LEU A 1 79 ? -17.523 -0.102 5.226 1.00 86.31 79 LEU A C 1
ATOM 598 O O . LEU A 1 79 ? -18.491 0.572 5.574 1.00 86.31 79 LEU A O 1
ATOM 602 N N . TRP A 1 80 ? -17.472 -1.425 5.386 1.00 86.00 80 TRP A N 1
ATOM 603 C CA . TRP A 1 80 ? -18.535 -2.192 6.026 1.00 86.00 80 TRP A CA 1
ATOM 604 C C . TRP A 1 80 ? -18.686 -1.816 7.503 1.00 86.00 80 TRP A C 1
ATOM 606 O O . TRP A 1 80 ? -19.804 -1.568 7.955 1.00 86.00 80 TRP A O 1
ATOM 616 N N . ALA A 1 81 ? -17.576 -1.666 8.231 1.00 85.06 81 ALA A N 1
ATOM 617 C CA . ALA A 1 81 ? -17.580 -1.206 9.618 1.00 85.06 81 ALA A CA 1
ATOM 618 C C . ALA A 1 81 ? -18.202 0.193 9.755 1.00 85.06 81 ALA A C 1
ATOM 620 O O . ALA A 1 81 ? -19.122 0.386 10.550 1.00 85.06 81 ALA A O 1
ATOM 621 N N . PHE A 1 82 ? -17.782 1.149 8.920 1.00 82.38 82 PHE A N 1
ATOM 622 C CA . PHE A 1 82 ? -18.345 2.503 8.932 1.00 82.38 82 PHE A CA 1
ATOM 623 C C . PHE A 1 82 ? -19.823 2.542 8.552 1.00 82.38 82 PHE A C 1
ATOM 625 O O . PHE A 1 82 ? -20.593 3.267 9.179 1.00 82.38 82 PHE A O 1
ATOM 632 N N . ARG A 1 83 ? -20.244 1.741 7.568 1.00 83.19 83 ARG A N 1
ATOM 633 C CA . ARG A 1 83 ? -21.662 1.627 7.205 1.00 83.19 83 ARG A CA 1
ATOM 634 C C . ARG A 1 83 ? -22.506 1.028 8.323 1.00 83.19 83 ARG A C 1
ATOM 636 O O . ARG A 1 83 ? -23.631 1.472 8.513 1.00 83.19 83 ARG A O 1
ATOM 643 N N . THR A 1 84 ? -21.962 0.061 9.058 1.00 80.75 84 THR A N 1
ATOM 644 C CA . THR A 1 84 ? -22.674 -0.617 10.150 1.00 80.75 84 THR A CA 1
ATOM 645 C C . THR A 1 84 ? -22.833 0.283 11.376 1.00 80.75 84 THR A C 1
ATOM 647 O O . THR A 1 84 ? -23.888 0.283 11.999 1.00 80.75 84 THR A O 1
ATOM 650 N N . LEU A 1 85 ? -21.828 1.106 11.690 1.00 75.50 85 LEU A N 1
ATOM 651 C CA . LEU A 1 85 ? -21.944 2.136 12.730 1.00 75.50 85 LEU A CA 1
ATOM 652 C C . LEU A 1 85 ? -22.868 3.293 12.318 1.00 75.50 85 LEU A C 1
ATOM 654 O O . LEU A 1 85 ? -23.586 3.839 13.154 1.00 75.50 85 LEU A O 1
ATOM 658 N N . GLY A 1 86 ? -22.848 3.697 11.044 1.00 73.00 86 GLY A N 1
ATOM 659 C CA . GLY A 1 86 ? -23.724 4.740 10.507 1.00 73.00 86 GLY A CA 1
ATOM 660 C C . GLY A 1 86 ? -23.705 6.031 11.339 1.00 73.00 86 GLY A C 1
ATOM 661 O O . GLY A 1 86 ? -22.662 6.655 11.524 1.00 73.00 86 GLY A O 1
ATOM 662 N N . ARG A 1 87 ? -24.871 6.434 11.863 1.00 58.31 87 ARG A N 1
ATOM 663 C CA . ARG A 1 87 ? -25.055 7.636 12.706 1.00 58.31 87 ARG A CA 1
ATOM 664 C C . ARG A 1 87 ? -24.420 7.547 14.103 1.00 58.31 87 ARG A C 1
ATOM 666 O O . ARG A 1 87 ? -24.294 8.582 14.756 1.00 58.31 87 ARG A O 1
ATOM 673 N N . LEU A 1 88 ? -24.041 6.351 14.556 1.00 58.09 88 LEU A N 1
ATOM 674 C CA . LEU A 1 88 ? -23.358 6.129 15.836 1.00 58.09 88 LEU A CA 1
ATOM 675 C C . LEU A 1 88 ? -21.838 6.332 15.724 1.00 58.09 88 LEU A C 1
ATOM 677 O O . LEU A 1 88 ? -21.150 6.356 16.738 1.00 58.09 88 LEU A O 1
ATOM 681 N N . PHE A 1 89 ? -21.294 6.520 14.513 1.00 54.91 89 PHE A N 1
ATOM 682 C CA . PHE A 1 89 ? -19.875 6.818 14.333 1.00 54.91 89 PHE A CA 1
ATOM 683 C C . PHE A 1 89 ? -19.557 8.268 14.722 1.00 54.91 89 PHE A C 1
ATOM 685 O O . PHE A 1 89 ? -19.732 9.197 13.930 1.00 54.91 89 PHE A O 1
ATOM 692 N N . THR A 1 90 ? -19.053 8.475 15.937 1.00 53.38 90 THR A N 1
ATOM 693 C CA . THR A 1 90 ? -18.445 9.744 16.356 1.00 53.38 90 THR A CA 1
ATOM 694 C C . THR A 1 90 ? -16.921 9.638 16.343 1.00 53.38 90 THR A C 1
ATOM 696 O O . THR A 1 90 ? -16.339 8.749 16.951 1.00 53.38 90 THR A O 1
ATOM 699 N N . PHE A 1 91 ? -16.262 10.570 15.641 1.00 46.22 91 PHE A N 1
ATOM 700 C CA . PHE A 1 91 ? -14.793 10.679 15.582 1.00 46.22 91 PHE A CA 1
ATOM 701 C C . PHE A 1 91 ? -14.176 11.127 16.919 1.00 46.22 91 PHE A C 1
ATOM 703 O O . PHE A 1 91 ? -12.985 10.939 17.156 1.00 46.22 91 PHE A O 1
ATOM 710 N N . GLU A 1 92 ? -14.986 11.743 17.782 1.00 39.47 92 GLU A N 1
ATOM 711 C CA . GLU A 1 92 ? -14.649 12.022 19.171 1.00 39.47 92 GLU A CA 1
ATOM 712 C C . GLU A 1 92 ? -15.232 10.917 20.052 1.00 39.47 92 GLU A C 1
ATOM 714 O O . GLU A 1 92 ? -16.391 10.530 19.895 1.00 39.47 92 GLU A O 1
ATOM 719 N N . MET A 1 93 ? -14.405 10.432 20.979 1.00 42.22 93 MET A N 1
ATOM 720 C CA . MET A 1 93 ? -14.732 9.482 22.041 1.00 42.22 93 MET A CA 1
ATOM 721 C C . MET A 1 93 ? -15.693 10.153 23.039 1.00 42.22 93 MET A C 1
ATOM 723 O O . MET A 1 93 ? -15.336 10.497 24.159 1.00 42.22 93 MET A O 1
ATOM 727 N N . SER A 1 94 ? -16.901 10.455 22.578 1.00 42.06 94 SER A N 1
ATOM 728 C CA . SER A 1 94 ? -18.001 10.974 23.374 1.00 42.06 94 SER A CA 1
ATOM 729 C C . SER A 1 94 ? -18.984 9.827 23.525 1.00 42.06 94 SER A C 1
ATOM 731 O O . SER A 1 94 ? -19.679 9.470 22.574 1.00 42.06 94 SER A O 1
ATOM 733 N N . ILE A 1 95 ? -19.032 9.242 24.722 1.00 52.62 95 ILE A N 1
ATOM 734 C CA . ILE A 1 95 ? -20.162 8.411 25.130 1.00 52.62 95 ILE A CA 1
ATOM 735 C C . ILE A 1 95 ? -21.380 9.336 25.078 1.00 52.62 95 ILE A C 1
ATOM 737 O O . ILE A 1 95 ? -21.585 10.180 25.953 1.00 52.62 95 ILE A O 1
ATOM 741 N N . LYS A 1 96 ? -22.158 9.258 23.996 1.00 51.12 96 LYS A N 1
ATOM 742 C CA . LYS A 1 96 ? -23.483 9.873 23.977 1.00 51.12 96 LYS A CA 1
ATOM 743 C C . LYS A 1 96 ? -24.337 9.142 25.008 1.00 51.12 96 LYS A C 1
ATOM 745 O O . LYS A 1 96 ? -24.214 7.934 25.161 1.00 51.12 96 LYS A O 1
ATOM 750 N N . LYS A 1 97 ? -25.219 9.874 25.689 1.00 51.91 97 LYS A N 1
ATOM 751 C CA . LYS A 1 97 ? -26.104 9.322 26.728 1.00 51.91 97 LYS A CA 1
ATOM 752 C C . LYS A 1 97 ? -26.995 8.157 26.245 1.00 51.91 97 LYS A C 1
ATOM 754 O O . LYS A 1 97 ? -27.467 7.409 27.083 1.00 51.91 97 LYS A O 1
ATOM 759 N N . ASP A 1 98 ? -27.114 7.954 24.927 1.00 56.69 98 ASP A N 1
ATOM 760 C CA . ASP A 1 98 ? -27.839 6.850 24.276 1.00 56.69 98 ASP A CA 1
ATOM 761 C C . ASP A 1 98 ? -26.914 5.931 23.443 1.00 56.69 98 ASP A C 1
ATOM 763 O O . ASP A 1 98 ? -27.253 5.523 22.328 1.00 56.69 98 ASP A O 1
ATOM 767 N N . HIS A 1 99 ? -25.688 5.661 23.905 1.00 58.88 99 HIS A N 1
ATOM 768 C CA . HIS A 1 99 ? -24.748 4.817 23.161 1.00 58.88 99 HIS A CA 1
ATOM 769 C C . HIS A 1 99 ? -25.198 3.345 23.182 1.00 58.88 99 HIS A C 1
ATOM 771 O O . HIS A 1 99 ? -25.044 2.647 24.180 1.00 58.88 99 HIS A O 1
ATOM 777 N N . VAL A 1 100 ? -25.743 2.855 22.066 1.00 64.50 100 VAL A N 1
ATOM 778 C CA . VAL A 1 100 ? -26.120 1.442 21.902 1.00 64.50 100 VAL A CA 1
ATOM 779 C C . VAL A 1 100 ? -24.923 0.650 21.383 1.00 64.50 100 VAL A C 1
ATOM 781 O O . VAL A 1 100 ? -24.269 1.055 20.418 1.00 64.50 100 VAL A O 1
ATOM 784 N N . LEU A 1 101 ? -24.638 -0.494 22.007 1.00 69.00 101 LEU A N 1
ATOM 785 C CA . LEU A 1 101 ? -23.615 -1.419 21.528 1.00 69.00 101 LEU A CA 1
ATOM 786 C C . LEU A 1 101 ? -24.060 -2.040 20.197 1.00 69.00 101 LEU A C 1
ATOM 788 O O . LEU A 1 101 ? -25.045 -2.774 20.137 1.00 69.00 101 LEU A O 1
ATOM 792 N N . VAL A 1 102 ? -23.319 -1.762 19.125 1.00 73.12 102 VAL A N 1
ATOM 793 C CA . VAL A 1 102 ? -23.570 -2.356 17.808 1.00 73.12 102 VAL A CA 1
ATOM 794 C C . VAL A 1 102 ? -22.888 -3.719 17.740 1.00 73.12 102 VAL A C 1
ATOM 796 O O . VAL A 1 102 ? -21.664 -3.803 17.714 1.00 73.12 102 VAL A O 1
ATOM 799 N N . THR A 1 103 ? -23.679 -4.787 17.682 1.00 79.00 103 THR A N 1
ATOM 800 C CA . THR A 1 103 ? -23.199 -6.177 17.560 1.00 79.00 103 THR A CA 1
ATOM 801 C C . THR A 1 103 ? -23.533 -6.809 16.208 1.00 79.00 103 THR A C 1
ATOM 803 O O . THR A 1 103 ? -23.374 -8.010 16.027 1.00 79.00 103 THR A O 1
ATOM 806 N N . SER A 1 104 ? -24.000 -6.016 15.241 1.00 78.38 104 SER A N 1
ATOM 807 C CA . SER A 1 104 ? -24.359 -6.470 13.896 1.00 78.38 104 SER A CA 1
ATOM 808 C C . SER A 1 104 ? -23.218 -6.267 12.888 1.00 78.38 104 SER A C 1
ATOM 810 O O . SER A 1 104 ? -22.245 -5.554 13.141 1.00 78.38 104 SER A O 1
ATOM 812 N N . GLY A 1 105 ? -23.313 -6.915 11.724 1.00 84.94 105 GLY A N 1
ATOM 813 C CA . GLY A 1 105 ? -22.328 -6.779 10.645 1.00 84.94 105 GLY A CA 1
ATOM 814 C C . GLY A 1 105 ? -20.923 -7.265 11.044 1.00 84.94 105 GLY A C 1
ATOM 815 O O . GLY A 1 105 ? -20.804 -8.326 11.655 1.00 84.94 105 GLY A O 1
ATOM 816 N N . PRO A 1 106 ? -19.842 -6.523 10.733 1.00 84.94 106 PRO A N 1
ATOM 817 C CA . PRO A 1 106 ? -18.482 -6.966 11.033 1.00 84.94 106 PRO A CA 1
ATOM 818 C C . PRO A 1 106 ? -18.184 -6.966 12.541 1.00 84.94 106 PRO A C 1
ATOM 820 O O . PRO A 1 106 ? -17.279 -7.678 12.974 1.00 84.94 106 PRO A O 1
ATOM 823 N N . TYR A 1 107 ? -18.967 -6.225 13.336 1.00 84.06 107 TYR A N 1
ATOM 824 C CA . TYR A 1 107 ? -18.872 -6.195 14.799 1.00 84.06 107 TYR A CA 1
ATOM 825 C C . TYR A 1 107 ? -19.349 -7.498 15.458 1.00 84.06 107 TYR A C 1
ATOM 827 O O . TYR A 1 107 ? -18.960 -7.782 16.588 1.00 84.06 107 TYR A O 1
ATOM 835 N N . ALA A 1 108 ? -20.133 -8.320 14.747 1.00 84.62 108 ALA A N 1
ATOM 836 C CA . ALA A 1 108 ? -20.508 -9.664 15.194 1.00 84.62 108 ALA A CA 1
ATOM 837 C C . ALA A 1 108 ? -19.333 -10.657 15.129 1.00 84.62 108 ALA A C 1
ATOM 839 O O . ALA A 1 108 ? -19.321 -11.655 15.843 1.00 84.62 108 ALA A O 1
ATOM 840 N N . ILE A 1 109 ? -18.362 -10.397 14.246 1.00 86.44 109 ILE A N 1
ATOM 841 C CA . ILE A 1 109 ? -17.236 -11.298 13.963 1.00 86.44 109 ILE A CA 1
ATOM 842 C C . ILE A 1 109 ? -16.008 -10.869 14.766 1.00 86.44 109 ILE A C 1
ATOM 844 O O . ILE A 1 109 ? -15.351 -11.689 15.404 1.00 86.44 109 ILE A O 1
ATOM 848 N N . VAL A 1 110 ? -15.687 -9.573 14.737 1.00 85.94 110 VAL A N 1
ATOM 849 C CA . VAL A 1 110 ? -14.545 -8.994 15.448 1.00 85.94 110 VAL A CA 1
ATOM 850 C C . VAL A 1 110 ? -14.993 -7.766 16.225 1.00 85.94 110 VAL A C 1
ATOM 852 O O . VAL A 1 110 ? -15.725 -6.933 15.707 1.00 85.94 110 VAL A O 1
ATOM 855 N N . ARG A 1 111 ? -14.501 -7.605 17.459 1.00 83.75 111 ARG A N 1
ATOM 856 C CA . ARG A 1 111 ? -14.843 -6.444 18.307 1.00 83.75 111 ARG A CA 1
ATOM 857 C C . ARG A 1 111 ? -14.420 -5.111 17.679 1.00 83.75 111 ARG A C 1
ATOM 859 O O . ARG A 1 111 ? -15.083 -4.098 17.857 1.00 83.75 111 ARG A O 1
ATOM 866 N N . HIS A 1 112 ? -13.328 -5.134 16.912 1.00 85.12 112 HIS A N 1
ATOM 867 C CA . HIS A 1 112 ? -12.607 -3.949 16.445 1.00 85.12 112 HIS A CA 1
ATOM 868 C C . HIS A 1 112 ? -12.288 -3.995 14.937 1.00 85.12 112 HIS A C 1
ATOM 870 O O . HIS A 1 112 ? -11.119 -3.947 14.544 1.00 85.12 112 HIS A O 1
ATOM 876 N N . PRO A 1 113 ? -13.302 -4.055 14.048 1.00 86.56 113 PRO A N 1
ATOM 877 C CA . PRO A 1 113 ? -13.095 -4.253 12.609 1.00 86.56 113 PRO A CA 1
ATOM 878 C C . PRO A 1 113 ? -12.308 -3.115 11.947 1.00 86.56 113 PRO A C 1
ATOM 880 O O . PRO A 1 113 ? -11.558 -3.343 10.997 1.00 86.56 113 PRO A O 1
ATOM 883 N N . ALA A 1 114 ? -12.407 -1.888 12.470 1.00 85.50 114 ALA A N 1
ATOM 884 C CA . ALA A 1 114 ? -11.621 -0.754 11.989 1.00 85.50 114 ALA A CA 1
ATOM 885 C C . ALA A 1 114 ? -10.113 -0.931 12.252 1.00 85.50 114 ALA A C 1
ATOM 887 O O . ALA A 1 114 ? -9.302 -0.582 11.390 1.00 85.50 114 ALA A O 1
ATOM 888 N N . TYR A 1 115 ? -9.731 -1.516 13.389 1.00 87.94 115 TYR A N 1
ATOM 889 C CA . TYR A 1 115 ? -8.335 -1.814 13.713 1.00 87.94 115 TYR A CA 1
ATOM 890 C C . TYR A 1 115 ? -7.815 -2.993 12.894 1.00 87.94 115 TYR A C 1
ATOM 892 O O . TYR A 1 115 ? -6.748 -2.887 12.288 1.00 87.94 115 TYR A O 1
ATOM 900 N N . THR A 1 116 ? -8.610 -4.059 12.758 1.00 89.44 116 THR A N 1
ATOM 901 C CA . THR A 1 116 ? -8.292 -5.184 11.865 1.00 89.44 116 THR A CA 1
ATOM 902 C C . THR A 1 116 ? -8.059 -4.702 10.432 1.00 89.44 116 THR A C 1
ATOM 904 O O . THR A 1 116 ? -7.060 -5.063 9.814 1.00 89.44 116 THR A O 1
ATOM 907 N N . SER A 1 117 ? -8.919 -3.810 9.924 1.00 89.94 117 SER A N 1
ATOM 908 C CA . SER A 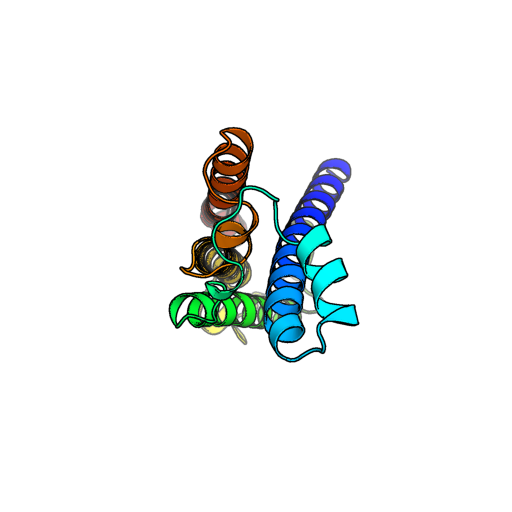1 117 ? -8.740 -3.216 8.595 1.00 89.94 117 SER A CA 1
ATOM 909 C C . SER A 1 117 ? -7.437 -2.419 8.474 1.00 89.94 117 SER A C 1
ATOM 911 O O . SER A 1 117 ? -6.777 -2.479 7.443 1.00 89.94 117 SER A O 1
ATOM 913 N N . ALA A 1 118 ? -7.023 -1.695 9.520 1.00 88.69 118 ALA A N 1
ATOM 914 C CA . ALA A 1 118 ? -5.786 -0.920 9.491 1.00 88.69 118 ALA A CA 1
ATOM 915 C C . ALA A 1 118 ? -4.547 -1.826 9.419 1.00 88.69 118 ALA A C 1
ATOM 917 O O . ALA A 1 118 ? -3.621 -1.525 8.668 1.00 88.69 118 ALA A O 1
ATOM 918 N N . VAL A 1 119 ? -4.550 -2.942 10.154 1.00 90.69 119 VAL A N 1
ATOM 919 C CA . VAL A 1 119 ? -3.458 -3.928 10.130 1.00 90.69 119 VAL A CA 1
ATOM 920 C C . VAL A 1 119 ? -3.381 -4.615 8.770 1.00 90.69 119 VAL A C 1
ATOM 922 O O . VAL A 1 119 ? -2.313 -4.625 8.161 1.00 90.69 119 VAL A O 1
ATOM 925 N N . LEU A 1 120 ? -4.509 -5.113 8.250 1.00 92.00 120 LEU A N 1
ATOM 926 C CA . LEU A 1 120 ? -4.564 -5.741 6.924 1.00 92.00 120 LEU A CA 1
ATOM 927 C C . LEU A 1 120 ? -4.089 -4.789 5.821 1.00 92.00 120 LEU A C 1
ATOM 929 O O . LEU A 1 120 ? -3.355 -5.199 4.926 1.00 92.00 120 LEU A O 1
ATOM 933 N N . LEU A 1 121 ? -4.451 -3.508 5.916 1.00 90.75 121 LEU A N 1
ATOM 934 C CA . LEU A 1 121 ? -4.002 -2.479 4.984 1.00 90.75 121 LEU A CA 1
ATOM 935 C C . LEU A 1 121 ? -2.493 -2.225 5.081 1.00 90.75 121 LEU A C 1
ATOM 937 O O . LEU A 1 121 ? -1.845 -2.027 4.059 1.00 90.75 121 LEU A O 1
ATOM 941 N N . GLY A 1 122 ? -1.931 -2.210 6.292 1.00 90.12 122 GLY A N 1
ATOM 942 C CA . GLY A 1 122 ? -0.490 -2.063 6.507 1.00 90.12 122 GLY A CA 1
ATOM 943 C C . GLY A 1 122 ? 0.300 -3.223 5.906 1.00 90.12 122 GLY A C 1
ATOM 944 O O . GLY A 1 122 ? 1.236 -2.998 5.139 1.00 90.12 122 GLY A O 1
ATOM 945 N N . VAL A 1 123 ? -0.131 -4.455 6.190 1.00 92.38 123 VAL A N 1
ATOM 946 C CA . VAL A 1 123 ? 0.473 -5.673 5.634 1.00 92.38 123 VAL A CA 1
ATOM 947 C C . VAL A 1 123 ? 0.347 -5.686 4.114 1.00 92.38 123 VAL A C 1
ATOM 949 O O . VAL A 1 123 ? 1.359 -5.820 3.439 1.00 92.38 123 VAL A O 1
ATOM 952 N N . GLY A 1 124 ? -0.853 -5.459 3.570 1.00 91.12 124 GLY A N 1
ATOM 953 C CA . GLY A 1 124 ? -1.092 -5.453 2.125 1.00 91.12 124 GLY A CA 1
ATOM 954 C C . GLY A 1 124 ? -0.203 -4.460 1.373 1.00 91.12 124 GLY A C 1
ATOM 955 O O . GLY A 1 124 ? 0.403 -4.832 0.372 1.00 91.12 124 GLY A O 1
ATOM 956 N N . VAL A 1 125 ? -0.047 -3.237 1.897 1.00 89.81 125 VAL A N 1
ATOM 957 C CA . VAL A 1 125 ? 0.830 -2.208 1.309 1.00 89.81 125 VAL A CA 1
ATOM 958 C C . VAL A 1 125 ? 2.296 -2.636 1.314 1.00 89.81 125 VAL A C 1
ATOM 960 O O . VAL A 1 125 ? 2.995 -2.425 0.323 1.00 89.81 125 VAL A O 1
ATOM 963 N N . VAL A 1 126 ? 2.786 -3.235 2.401 1.00 91.19 126 VAL A N 1
ATOM 964 C CA . VAL A 1 126 ? 4.163 -3.752 2.448 1.00 91.19 126 VAL A CA 1
ATOM 965 C C . VAL A 1 126 ? 4.316 -4.915 1.471 1.00 91.19 126 VAL A C 1
ATOM 967 O O . VAL A 1 126 ? 5.246 -4.921 0.671 1.00 91.19 126 VAL A O 1
ATOM 970 N N . THR A 1 127 ? 3.372 -5.851 1.447 1.00 90.25 127 THR A N 1
ATOM 971 C CA . THR A 1 127 ? 3.406 -6.992 0.530 1.00 90.25 127 THR A CA 1
ATOM 972 C C . THR A 1 127 ? 3.455 -6.558 -0.936 1.00 90.25 127 THR A C 1
ATOM 974 O O . THR A 1 127 ? 4.264 -7.101 -1.683 1.00 90.25 127 THR A O 1
ATOM 977 N N . THR A 1 128 ? 2.674 -5.554 -1.356 1.00 87.75 128 THR A N 1
ATOM 978 C CA . THR A 1 128 ? 2.768 -5.021 -2.729 1.00 87.75 128 THR A CA 1
ATOM 979 C C . THR A 1 128 ? 4.070 -4.260 -2.969 1.00 87.75 128 THR A C 1
ATOM 981 O O . THR A 1 128 ? 4.676 -4.405 -4.024 1.00 87.75 128 THR A O 1
ATOM 984 N N . SER A 1 129 ? 4.530 -3.464 -1.995 1.00 85.75 129 SER A N 1
ATOM 985 C CA . SER A 1 129 ? 5.716 -2.604 -2.161 1.00 85.75 129 SER A CA 1
ATOM 986 C C . SER A 1 129 ? 7.019 -3.405 -2.265 1.00 85.75 129 SER A C 1
ATOM 988 O O . SER A 1 129 ? 7.957 -2.966 -2.926 1.00 85.75 129 SER A O 1
ATOM 990 N N . PHE A 1 130 ? 7.080 -4.574 -1.627 1.00 85.62 130 PHE A N 1
ATOM 991 C CA . PHE A 1 130 ? 8.256 -5.451 -1.611 1.00 85.62 130 PHE A CA 1
ATOM 992 C C . PHE A 1 130 ? 8.073 -6.714 -2.461 1.00 85.62 130 PHE A C 1
ATOM 994 O O . PHE A 1 130 ? 8.884 -7.637 -2.382 1.00 85.62 130 PHE A O 1
ATOM 1001 N N . ALA A 1 131 ? 7.021 -6.772 -3.281 1.00 86.06 131 ALA A N 1
ATOM 1002 C CA . ALA A 1 131 ? 6.857 -7.855 -4.234 1.00 86.06 131 ALA A CA 1
ATOM 1003 C C . ALA A 1 131 ? 7.985 -7.835 -5.277 1.00 86.06 131 ALA A C 1
ATOM 1005 O O . ALA A 1 131 ? 8.412 -6.780 -5.748 1.00 86.06 131 ALA A O 1
ATOM 1006 N N . LEU A 1 132 ? 8.455 -9.025 -5.660 1.00 79.81 132 LEU A N 1
ATOM 1007 C CA . LEU A 1 132 ? 9.385 -9.180 -6.778 1.00 79.81 132 LEU A CA 1
ATOM 1008 C C . LEU A 1 132 ? 8.745 -8.624 -8.052 1.00 79.81 132 LEU A C 1
ATOM 1010 O O . LEU A 1 132 ? 7.579 -8.917 -8.323 1.00 79.81 132 LEU A O 1
ATOM 1014 N N . GLY A 1 133 ? 9.505 -7.867 -8.843 1.00 79.31 133 GLY A N 1
ATOM 1015 C CA . GLY A 1 133 ? 8.981 -7.233 -10.051 1.00 79.31 133 GLY A CA 1
ATOM 1016 C C . GLY A 1 133 ? 8.092 -6.013 -9.798 1.00 79.31 133 GLY A C 1
ATOM 1017 O O . GLY A 1 133 ? 7.421 -5.585 -10.730 1.00 79.31 133 GLY A O 1
ATOM 1018 N N . ASN A 1 134 ? 8.074 -5.455 -8.581 1.00 86.56 134 ASN A N 1
ATOM 1019 C CA . ASN A 1 134 ? 7.455 -4.155 -8.332 1.00 86.56 134 ASN A CA 1
ATOM 1020 C C . ASN A 1 134 ? 8.264 -3.036 -9.010 1.00 86.56 134 ASN A C 1
ATOM 1022 O O . ASN A 1 134 ? 9.499 -3.031 -8.963 1.00 86.56 134 ASN A O 1
ATOM 1026 N N . TRP A 1 135 ? 7.565 -2.037 -9.551 1.00 85.56 135 TRP A N 1
ATOM 1027 C CA . TRP A 1 135 ? 8.156 -0.853 -10.178 1.00 85.56 135 TRP A CA 1
ATOM 1028 C C . TRP A 1 135 ? 9.205 -0.161 -9.302 1.00 85.56 135 TRP A C 1
ATOM 1030 O O . TRP A 1 135 ? 10.273 0.181 -9.793 1.00 85.56 135 TRP A O 1
ATOM 1040 N N . TYR A 1 136 ? 8.964 0.002 -7.998 1.00 84.81 136 TYR A N 1
ATOM 1041 C CA . TYR A 1 136 ? 9.941 0.674 -7.130 1.00 84.81 136 TYR A CA 1
ATOM 1042 C C . TYR A 1 136 ? 11.278 -0.089 -7.066 1.00 84.81 136 TYR A C 1
ATOM 1044 O O . TYR A 1 136 ? 12.347 0.508 -7.157 1.00 84.81 136 TYR A O 1
ATOM 1052 N N . ALA A 1 137 ? 11.227 -1.418 -6.954 1.00 83.56 137 ALA A N 1
ATOM 1053 C CA . AL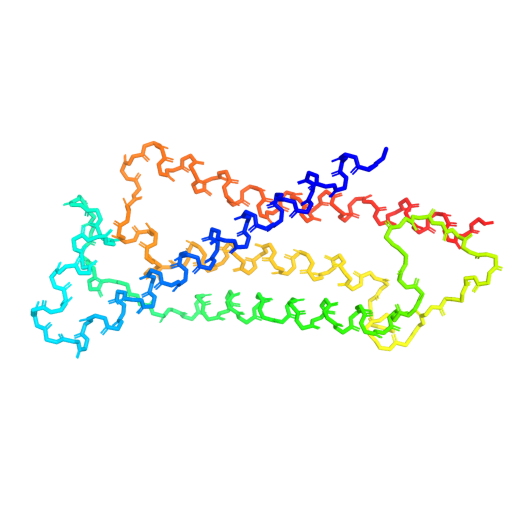A A 1 137 ? 12.425 -2.246 -6.859 1.00 83.56 137 ALA A CA 1
ATOM 1054 C C . ALA A 1 137 ? 13.191 -2.315 -8.189 1.00 83.56 137 ALA A C 1
ATOM 1056 O O . ALA A 1 137 ? 14.417 -2.254 -8.181 1.00 83.56 137 ALA A O 1
ATOM 1057 N N . GLU A 1 138 ? 12.478 -2.429 -9.313 1.00 82.75 138 GLU A N 1
ATOM 1058 C CA . GLU A 1 138 ? 13.102 -2.610 -10.629 1.00 82.75 138 GLU A CA 1
ATOM 1059 C C . GLU A 1 138 ? 13.456 -1.281 -11.313 1.00 82.75 138 GLU A C 1
ATOM 1061 O O . GLU A 1 138 ? 14.468 -1.214 -11.988 1.00 82.75 138 GLU A O 1
ATOM 1066 N N . CYS A 1 139 ? 12.677 -0.208 -11.133 1.00 77.31 139 CYS A N 1
ATOM 1067 C CA . CYS A 1 139 ? 12.845 1.056 -11.867 1.00 77.31 139 CYS A CA 1
ATOM 1068 C C . CYS A 1 139 ? 13.507 2.186 -11.062 1.00 77.31 139 CYS A C 1
ATOM 1070 O O . CYS A 1 139 ? 13.986 3.146 -11.661 1.00 77.31 139 CYS A O 1
ATOM 1072 N N . ILE A 1 140 ? 13.539 2.111 -9.728 1.00 80.19 140 ILE A N 1
ATOM 1073 C CA . ILE A 1 140 ? 14.302 3.052 -8.880 1.00 80.19 140 ILE A CA 1
ATOM 1074 C C . ILE A 1 140 ? 15.567 2.375 -8.338 1.00 80.19 140 ILE A C 1
ATOM 1076 O O . ILE A 1 140 ? 16.603 3.029 -8.209 1.00 80.19 140 ILE A O 1
ATOM 1080 N N . GLY A 1 141 ? 15.500 1.066 -8.086 1.00 77.00 141 GLY A N 1
ATOM 1081 C CA . GLY A 1 141 ? 16.621 0.273 -7.596 1.00 77.00 141 GLY A CA 1
ATOM 1082 C C . GLY A 1 141 ? 16.870 0.433 -6.094 1.00 77.00 141 GLY A C 1
ATOM 1083 O O . GLY A 1 141 ? 16.154 1.138 -5.379 1.00 77.00 141 GLY A O 1
ATOM 1084 N N . TRP A 1 142 ? 17.914 -0.248 -5.616 1.00 79.81 142 TRP A N 1
ATOM 1085 C CA . TRP A 1 142 ? 18.333 -0.258 -4.205 1.00 79.81 142 TRP A CA 1
ATOM 1086 C C . TRP A 1 142 ? 19.715 0.366 -3.984 1.00 79.81 142 TRP A C 1
ATOM 1088 O O . TRP A 1 142 ? 20.225 0.357 -2.862 1.00 79.81 142 TRP A O 1
ATOM 1098 N N . ASP A 1 143 ? 20.325 0.905 -5.039 1.00 79.12 143 ASP A N 1
ATOM 1099 C CA . ASP A 1 143 ? 21.725 1.337 -5.024 1.00 79.12 143 ASP A CA 1
ATOM 1100 C C . ASP A 1 143 ? 21.933 2.592 -4.172 1.00 79.12 143 ASP A C 1
ATOM 1102 O O . ASP A 1 143 ? 22.961 2.761 -3.516 1.00 79.12 143 ASP A O 1
ATOM 1106 N N . SER A 1 144 ? 20.926 3.466 -4.114 1.00 85.31 144 SER A N 1
ATOM 1107 C CA . SER A 1 144 ? 20.990 4.684 -3.313 1.00 85.31 144 SER A CA 1
ATOM 1108 C C . SER A 1 144 ? 20.561 4.439 -1.869 1.00 85.31 144 SER A C 1
ATOM 1110 O O . SER A 1 144 ? 19.477 3.911 -1.601 1.00 85.31 144 SER A O 1
ATOM 1112 N N . ILE A 1 145 ? 21.349 4.939 -0.914 1.00 88.69 145 ILE A N 1
ATOM 1113 C CA . ILE A 1 145 ? 20.984 4.968 0.512 1.00 88.69 145 ILE A CA 1
ATOM 1114 C C . ILE A 1 145 ? 19.639 5.680 0.715 1.00 88.69 145 ILE A C 1
ATOM 1116 O O . ILE A 1 145 ? 18.839 5.239 1.537 1.00 88.69 145 ILE A O 1
ATOM 1120 N N . ALA A 1 146 ? 19.346 6.722 -0.071 1.00 87.50 146 ALA A N 1
ATOM 1121 C CA . ALA A 1 146 ? 18.074 7.437 0.006 1.00 87.50 146 ALA A CA 1
ATOM 1122 C C . ALA A 1 146 ? 16.881 6.530 -0.345 1.00 87.50 146 ALA A C 1
ATOM 1124 O O . ALA A 1 146 ? 15.879 6.535 0.367 1.00 87.50 146 ALA A O 1
ATOM 1125 N N . SER A 1 147 ? 17.011 5.698 -1.387 1.00 85.25 147 SER A N 1
ATOM 1126 C CA . SER A 1 147 ? 15.962 4.752 -1.803 1.00 85.25 147 SER A CA 1
ATOM 1127 C C . SER A 1 147 ? 15.703 3.677 -0.742 1.00 85.25 147 SER A C 1
ATOM 1129 O O . SER A 1 147 ? 14.551 3.355 -0.436 1.00 85.25 147 SER A O 1
ATOM 1131 N N . ARG A 1 148 ? 16.773 3.177 -0.110 1.00 87.62 148 ARG A N 1
ATOM 1132 C CA . ARG A 1 148 ? 16.706 2.192 0.977 1.00 87.62 148 ARG A CA 1
ATOM 1133 C C . ARG A 1 148 ? 16.093 2.793 2.236 1.00 87.62 148 ARG A C 1
ATOM 1135 O O . ARG A 1 148 ? 15.231 2.169 2.849 1.00 87.62 148 ARG A O 1
ATOM 1142 N N . ALA A 1 149 ? 16.503 4.007 2.598 1.00 90.88 149 ALA A N 1
ATOM 1143 C CA . ALA A 1 149 ? 15.952 4.735 3.734 1.00 90.88 149 ALA A CA 1
ATOM 1144 C C . ALA A 1 149 ? 14.460 5.031 3.533 1.00 90.88 149 ALA A C 1
ATOM 1146 O O . ALA A 1 149 ? 13.669 4.802 4.445 1.00 90.88 149 ALA A O 1
ATOM 1147 N N . PHE A 1 150 ? 14.061 5.463 2.332 1.00 90.50 150 PHE A N 1
ATOM 1148 C CA . PHE A 1 150 ? 12.657 5.684 1.993 1.00 90.50 150 PHE A CA 1
ATOM 1149 C C . PHE A 1 150 ? 11.836 4.398 2.110 1.00 90.50 150 PHE A C 1
ATOM 1151 O O . PHE A 1 150 ? 10.808 4.395 2.782 1.00 90.50 150 PHE A O 1
ATOM 1158 N N . ALA A 1 151 ? 12.300 3.293 1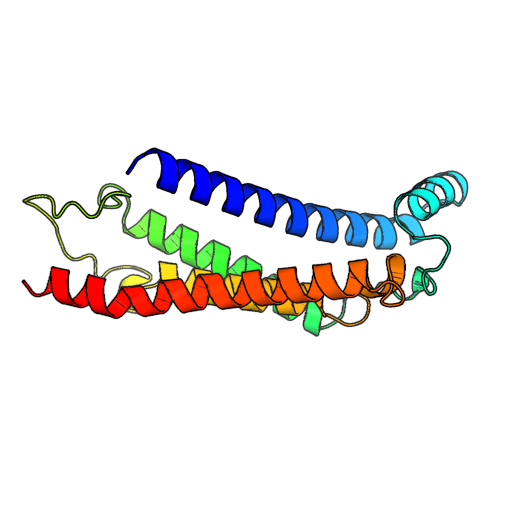.522 1.00 88.69 151 ALA A N 1
ATOM 1159 C CA . ALA A 1 151 ? 11.600 2.014 1.588 1.00 88.69 151 ALA A CA 1
ATOM 1160 C C . ALA A 1 151 ? 11.481 1.487 3.028 1.00 88.69 151 ALA A C 1
ATOM 1162 O O . ALA A 1 151 ? 10.412 1.029 3.435 1.00 88.69 151 ALA A O 1
ATOM 1163 N N . ALA A 1 152 ? 12.550 1.595 3.824 1.00 90.25 152 ALA A N 1
ATOM 1164 C CA . ALA A 1 152 ? 12.538 1.204 5.230 1.00 90.25 152 ALA A CA 1
ATOM 1165 C C . ALA A 1 152 ? 11.576 2.074 6.050 1.00 90.25 152 ALA A C 1
ATOM 1167 O O . ALA A 1 152 ? 10.783 1.545 6.832 1.00 90.25 152 ALA A O 1
ATOM 1168 N N . LEU A 1 153 ? 11.594 3.393 5.842 1.00 91.81 153 LEU A N 1
ATOM 1169 C CA . LEU A 1 153 ? 10.670 4.322 6.487 1.00 91.81 153 LEU A CA 1
ATOM 1170 C C . LEU A 1 153 ? 9.221 4.020 6.090 1.00 91.81 153 LEU A C 1
ATOM 1172 O O . LEU A 1 153 ? 8.348 3.976 6.953 1.00 91.8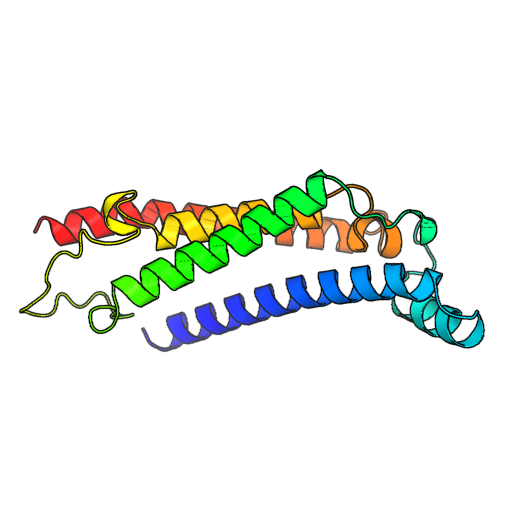1 153 LEU A O 1
ATOM 1176 N N . TRP A 1 154 ? 8.972 3.760 4.808 1.00 90.00 154 TRP A N 1
ATOM 1177 C CA . TRP A 1 154 ? 7.662 3.408 4.270 1.00 90.00 154 TRP A CA 1
ATOM 1178 C C . TRP A 1 154 ? 7.111 2.118 4.884 1.00 90.00 154 TRP A C 1
ATOM 1180 O O . TRP A 1 154 ? 5.965 2.094 5.345 1.00 90.00 154 TRP A O 1
ATOM 1190 N N . ALA A 1 155 ? 7.931 1.065 4.946 1.00 90.69 155 ALA A N 1
ATOM 1191 C CA . ALA A 1 155 ? 7.564 -0.208 5.558 1.00 90.69 155 ALA A CA 1
ATOM 1192 C C . ALA A 1 155 ? 7.301 -0.052 7.058 1.00 90.69 155 ALA A C 1
ATOM 1194 O O . ALA A 1 155 ? 6.258 -0.472 7.563 1.00 90.69 155 ALA A O 1
ATOM 1195 N N . THR A 1 156 ? 8.225 0.615 7.753 1.00 90.69 156 THR A N 1
ATOM 1196 C CA . THR A 1 156 ? 8.140 0.850 9.196 1.00 90.69 156 THR A CA 1
ATOM 1197 C C . THR A 1 156 ? 6.887 1.641 9.525 1.00 90.69 156 THR A C 1
ATOM 1199 O O . THR A 1 156 ? 6.107 1.218 10.368 1.00 90.69 156 THR A O 1
ATOM 1202 N N . TRP A 1 157 ? 6.630 2.743 8.823 1.00 89.19 157 TRP A N 1
ATOM 1203 C CA . TRP A 1 157 ? 5.426 3.545 9.013 1.00 89.19 157 TRP A CA 1
ATOM 1204 C C . TRP A 1 157 ? 4.148 2.739 8.746 1.00 89.19 157 TRP A C 1
ATOM 1206 O O . TRP A 1 157 ? 3.195 2.808 9.525 1.00 89.19 157 TRP A O 1
ATOM 1216 N N . SER A 1 158 ? 4.138 1.943 7.671 1.00 87.38 158 SER A N 1
ATOM 1217 C CA . SER A 1 158 ? 2.976 1.144 7.265 1.00 87.38 158 SER A CA 1
ATOM 1218 C C . SER A 1 158 ? 2.628 0.029 8.252 1.00 87.38 158 SER A C 1
ATOM 1220 O O . SER A 1 158 ? 1.456 -0.327 8.340 1.00 87.38 158 SER A O 1
ATOM 1222 N N . LEU A 1 159 ? 3.595 -0.486 9.018 1.00 89.31 159 LEU A N 1
ATOM 12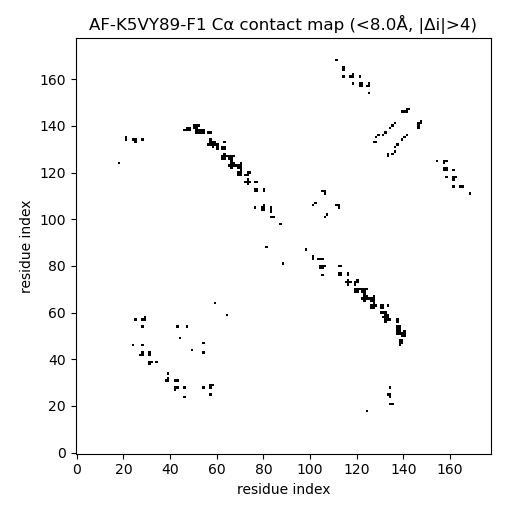23 C CA . LEU A 1 159 ? 3.365 -1.522 10.034 1.00 89.31 159 LEU A CA 1
ATOM 1224 C C . LEU A 1 159 ? 3.220 -0.950 11.448 1.00 89.31 159 LEU A C 1
ATOM 1226 O O . LEU A 1 159 ? 2.332 -1.358 12.195 1.00 89.31 159 LEU A O 1
ATOM 1230 N N . LEU A 1 160 ? 4.053 0.022 11.816 1.00 88.69 160 LEU A N 1
ATOM 1231 C CA . LEU A 1 160 ? 4.100 0.573 13.167 1.00 88.69 160 LEU A CA 1
ATOM 1232 C C . LEU A 1 160 ? 2.818 1.330 13.512 1.00 88.69 160 LEU A C 1
ATOM 1234 O O . LEU A 1 160 ? 2.288 1.156 14.606 1.00 88.69 160 LEU A O 1
ATOM 1238 N N . VAL A 1 161 ? 2.290 2.142 12.591 1.00 86.06 161 VAL A N 1
ATOM 1239 C CA . VAL A 1 161 ? 1.086 2.940 12.865 1.00 86.06 161 VAL A CA 1
ATOM 1240 C C . VAL A 1 161 ? -0.125 2.044 13.170 1.00 86.06 161 VAL A C 1
ATOM 1242 O O . VAL A 1 161 ? -0.739 2.248 14.219 1.00 86.06 161 VAL A O 1
ATOM 1245 N N . PRO A 1 162 ? -0.468 1.027 12.351 1.00 85.31 162 PRO A N 1
ATOM 1246 C CA . PRO A 1 162 ? -1.517 0.074 12.709 1.00 85.31 162 PRO A CA 1
ATOM 1247 C C . PRO A 1 162 ? -1.271 -0.654 14.032 1.00 85.31 162 PRO A C 1
ATOM 1249 O O . PRO A 1 162 ? -2.205 -0.794 14.817 1.00 85.31 162 PRO A O 1
ATOM 1252 N N . MET A 1 163 ? -0.034 -1.071 14.320 1.00 86.62 163 MET A N 1
ATOM 1253 C CA . MET A 1 163 ? 0.284 -1.759 15.578 1.00 86.62 163 MET A CA 1
ATOM 1254 C C . MET A 1 163 ? 0.088 -0.857 16.801 1.00 86.62 163 MET A C 1
ATOM 1256 O O . MET A 1 163 ? -0.531 -1.264 17.783 1.00 86.62 163 MET A O 1
ATOM 1260 N N . LEU A 1 164 ? 0.531 0.400 16.731 1.00 86.06 164 LEU A N 1
ATOM 1261 C CA . LEU A 1 164 ? 0.293 1.384 17.788 1.00 86.06 164 LEU A CA 1
ATOM 1262 C C . LEU A 1 164 ? -1.203 1.649 17.984 1.00 86.06 164 LEU A C 1
ATOM 1264 O O . LEU A 1 164 ? -1.652 1.811 19.117 1.00 86.06 164 LEU A O 1
ATOM 1268 N N . LEU A 1 165 ? -1.991 1.650 16.908 1.00 82.94 165 LEU A N 1
ATOM 1269 C CA . LEU A 1 165 ? -3.444 1.759 17.002 1.00 82.94 165 LEU A CA 1
ATOM 1270 C C . LEU A 1 165 ? -4.052 0.558 17.740 1.00 82.94 165 LEU A C 1
ATOM 1272 O O . LEU A 1 165 ? -4.899 0.764 18.602 1.00 82.94 165 LEU A O 1
ATOM 1276 N N . VAL A 1 166 ? -3.576 -0.667 17.500 1.00 84.88 166 VAL A N 1
ATOM 1277 C CA . VAL A 1 166 ? -4.053 -1.857 18.230 1.00 84.88 166 VAL A CA 1
ATOM 1278 C C . VAL A 1 166 ? -3.792 -1.747 19.735 1.00 84.88 166 VAL A C 1
ATOM 1280 O O . VAL A 1 166 ? -4.638 -2.152 20.523 1.00 84.88 166 VAL A O 1
ATOM 1283 N N . THR A 1 167 ? -2.697 -1.115 20.174 1.00 83.25 167 THR A N 1
ATOM 1284 C CA . THR A 1 167 ? -2.469 -0.902 21.621 1.00 83.25 167 THR A CA 1
ATOM 1285 C C . THR A 1 167 ? -3.521 -0.007 22.287 1.00 83.25 167 THR A C 1
ATOM 1287 O O . THR A 1 167 ? -3.687 -0.054 23.507 1.00 83.25 167 THR A O 1
ATOM 1290 N N . ARG A 1 168 ? -4.262 0.798 21.510 1.00 81.25 168 ARG A N 1
ATOM 1291 C CA . ARG A 1 168 ? -5.366 1.615 22.033 1.00 81.25 168 ARG A CA 1
ATOM 1292 C C . ARG A 1 168 ? -6.606 0.796 22.352 1.00 81.25 168 ARG A C 1
ATOM 1294 O O . ARG A 1 168 ? -7.347 1.209 23.234 1.00 81.25 168 ARG A O 1
ATOM 1301 N N . VAL A 1 169 ? -6.787 -0.358 21.710 1.00 84.38 169 VAL A N 1
ATOM 1302 C CA . VAL A 1 169 ? -7.978 -1.208 21.853 1.00 84.38 169 VAL A CA 1
ATOM 1303 C C . VAL A 1 169 ? -8.283 -1.514 23.318 1.00 84.38 169 VAL A C 1
ATOM 1305 O O . VAL A 1 169 ? -9.414 -1.333 23.750 1.00 84.38 169 VAL A O 1
ATOM 1308 N N . ASN A 1 170 ? -7.269 -1.870 24.113 1.00 82.19 170 ASN A N 1
ATOM 1309 C CA . ASN A 1 170 ? -7.462 -2.180 25.533 1.00 82.19 170 ASN A CA 1
ATOM 1310 C C . ASN A 1 170 ? -8.036 -0.991 26.320 1.00 82.19 170 ASN A C 1
ATOM 1312 O O . ASN A 1 170 ? -8.907 -1.175 27.162 1.00 82.19 170 ASN A O 1
ATOM 1316 N N . LYS A 1 171 ? -7.586 0.233 26.011 1.00 81.12 171 LYS A N 1
ATOM 1317 C CA . LYS A 1 171 ? -8.080 1.456 26.662 1.00 81.12 171 LYS A CA 1
ATOM 1318 C C . LYS A 1 171 ? -9.507 1.789 26.230 1.00 81.12 171 LYS A C 1
ATOM 1320 O O . LYS A 1 171 ? -10.279 2.294 27.034 1.00 81.12 171 LYS A O 1
ATOM 1325 N N . GLU A 1 172 ? -9.861 1.525 24.971 1.00 77.56 172 GLU A N 1
ATOM 1326 C CA . GLU A 1 172 ? -11.235 1.721 24.483 1.00 77.56 172 GLU A CA 1
ATOM 1327 C C . GLU A 1 172 ? -12.197 0.701 25.110 1.00 77.56 172 GLU A C 1
ATOM 1329 O O . GLU A 1 172 ? -13.299 1.069 25.514 1.00 77.56 172 GLU A O 1
ATOM 1334 N N . ASP A 1 173 ? -11.755 -0.549 25.273 1.00 80.94 173 ASP A N 1
ATOM 1335 C CA . ASP A 1 173 ? -12.525 -1.612 25.925 1.00 80.94 173 ASP A CA 1
ATOM 1336 C C . ASP A 1 173 ? -12.770 -1.337 27.418 1.00 80.94 173 ASP A C 1
ATOM 1338 O O . ASP A 1 173 ? -13.828 -1.695 27.935 1.00 80.94 173 ASP A O 1
ATOM 1342 N N . GLU A 1 174 ? -11.826 -0.707 28.124 1.00 82.44 174 GLU A N 1
ATOM 1343 C CA . GLU A 1 174 ? -12.007 -0.299 29.527 1.00 82.44 174 GLU A CA 1
ATOM 1344 C C . GLU A 1 174 ? -13.080 0.782 29.679 1.00 82.44 174 GLU A C 1
ATOM 1346 O O . GLU A 1 174 ? -13.932 0.681 30.559 1.00 82.44 174 GLU A O 1
ATOM 1351 N N . VAL A 1 175 ? -13.091 1.774 28.785 1.00 76.62 175 VAL A N 1
ATOM 1352 C CA . VAL A 1 175 ? -14.082 2.861 28.800 1.00 76.62 175 VAL A CA 1
ATOM 1353 C C . VAL A 1 175 ? -15.500 2.347 28.533 1.00 76.62 175 VAL A C 1
ATOM 1355 O O . VAL A 1 175 ? -16.449 2.904 29.066 1.00 76.62 175 VAL A O 1
ATOM 1358 N N . MET A 1 176 ? -15.662 1.280 27.744 1.00 68.38 176 MET A N 1
ATOM 1359 C CA . MET A 1 176 ? -16.980 0.684 27.470 1.00 68.38 176 MET A CA 1
ATOM 1360 C C . MET A 1 176 ? -17.531 -0.178 28.616 1.00 68.38 176 MET A C 1
ATOM 1362 O O . MET A 1 176 ? -18.702 -0.552 28.576 1.00 68.38 176 MET A O 1
ATOM 1366 N N . LYS A 1 177 ? -16.700 -0.541 29.602 1.00 69.81 177 LYS A N 1
ATOM 1367 C CA . LYS A 1 177 ? -17.117 -1.322 30.780 1.00 69.81 177 LYS A CA 1
ATOM 1368 C C . LYS A 1 177 ? -17.511 -0.450 31.977 1.00 69.81 177 LYS A C 1
ATOM 1370 O O . LYS A 1 177 ? -18.108 -0.989 32.906 1.00 69.81 177 LYS A O 1
ATOM 1375 N N . ALA A 1 178 ? -17.115 0.823 31.974 1.00 58.44 178 ALA A N 1
ATOM 1376 C CA . ALA A 1 178 ? -17.384 1.802 33.028 1.00 58.44 178 ALA A CA 1
ATOM 1377 C C . ALA A 1 178 ? -18.742 2.486 32.822 1.00 58.44 178 ALA A C 1
ATOM 1379 O O . ALA A 1 178 ? -19.405 2.756 33.846 1.00 58.44 178 ALA A O 1
#

Nearest PDB structures (foldseek):
  7c83-assembly1_A  TM=6.140E-01  e=2.769E-01  Pseudomonadota bacterium

Mean predicted aligned error: 8.32 Å

InterPro domains:
  IPR007269 Isoprenylcysteine carboxyl methyltransferase [PF04140] (74-126)

Radius of gyration: 20.17 Å; Cα contacts (8 Å, |Δi|>4): 159; chains: 1; bounding box: 50×34×63 Å